Protein AF-A0A834FVM8-F1 (afdb_monomer)

pLDDT: mean 83.13, std 11.81, range [37.22, 97.31]

Organism: Rhododendron simsii (NCBI:txid118357)

Solvent-accessible surface area (backbone atoms only — not comparable to full-atom values): 13874 Å² total; per-residue (Å²): 110,94,90,81,53,59,69,67,62,49,48,38,52,47,54,49,52,50,49,52,55,56,60,58,30,97,74,74,58,76,80,53,34,61,54,46,47,56,48,43,53,56,39,51,56,50,41,56,77,72,46,61,73,87,71,64,43,72,74,60,59,47,58,62,52,47,40,59,48,34,73,75,70,42,65,44,82,83,71,53,62,61,69,56,53,53,49,50,57,53,50,58,72,32,44,80,40,81,92,45,42,69,60,26,30,52,53,47,48,50,53,50,50,53,53,55,57,53,44,76,76,54,79,98,62,89,34,95,85,72,48,79,59,98,79,60,74,68,77,82,66,59,95,68,61,72,87,69,42,63,76,78,81,81,84,75,86,87,71,80,73,92,75,76,56,66,69,61,50,54,50,52,55,40,51,53,56,73,73,23,77,92,41,46,70,59,52,53,50,51,52,52,51,47,62,71,70,70,55,81,77,89,48,59,67,63,46,46,64,65,48,44,66,58,50,51,56,52,56,53,57,62,63,75,75,112

Radius of gyration: 28.16 Å; Cα contacts (8 Å, |Δi|>4): 111; chains: 1; bounding box: 66×59×68 Å

Mean predicted aligned error: 15.02 Å

Sequence (226 aa):
MRGYLDKEIGTALFEFGNFYQQLCSRTVKLSDLDKFQENIVLVLCKLEKIFPPAFFDVMVHLAIHLPREVRLGGSMQYRWMYPIERLLGVLKRFVTNKAHPEGSIMEAYISKECTTFCSMYLDGIETVFNRVERNDDGGERTLGLAAFNQNVRPFGRIQIAPNVPVNQRDMAHWFVLYNSPEIDPYREYVIHMTLLEGDNTIDIAKRQRKEFPQWFKGHVRHRTLN

Nearest PDB structures (foldseek):
  4hwi-assembly1_B  TM=4.965E-01  e=8.509E+00  Arabidopsis thaliana
  8eex-assembly1_B  TM=2.288E-01  e=6.090E+00  Desulfonema ishimotonii

Structure (mmCIF, N/CA/C/O backbone):
data_AF-A0A834FVM8-F1
#
_entry.id   AF-A0A834FVM8-F1
#
loop_
_atom_site.group_PDB
_atom_site.id
_atom_site.type_symbol
_atom_site.label_atom_id
_atom_site.label_alt_id
_atom_site.label_comp_id
_atom_site.label_asym_id
_atom_site.label_entity_id
_atom_site.label_seq_id
_atom_site.pdbx_PDB_ins_code
_atom_site.Cartn_x
_atom_site.Cartn_y
_atom_site.Cartn_z
_atom_site.occupancy
_atom_site.B_iso_or_equiv
_atom_site.auth_seq_id
_atom_site.auth_comp_id
_atom_site.auth_asym_id
_atom_site.auth_atom_id
_atom_site.pdbx_PDB_model_num
ATOM 1 N N . MET A 1 1 ? -19.134 12.795 3.912 1.00 55.12 1 MET A N 1
ATOM 2 C CA . MET A 1 1 ? -19.647 12.801 5.303 1.00 55.12 1 MET A CA 1
ATOM 3 C C . MET A 1 1 ? -19.954 14.192 5.856 1.00 55.12 1 MET A C 1
ATOM 5 O O . MET A 1 1 ? -20.832 14.275 6.703 1.00 55.12 1 MET A O 1
ATOM 9 N N . ARG A 1 2 ? -19.299 15.283 5.415 1.00 50.94 2 ARG A N 1
ATOM 10 C CA . ARG A 1 2 ? -19.692 16.641 5.847 1.00 50.94 2 ARG A CA 1
ATOM 11 C C . ARG A 1 2 ? -21.150 16.917 5.448 1.00 50.94 2 ARG A C 1
ATOM 13 O O . ARG A 1 2 ? -21.446 16.896 4.260 1.00 50.94 2 ARG A O 1
ATOM 20 N N . GLY A 1 3 ? -22.023 17.109 6.441 1.00 66.88 3 GLY A N 1
ATOM 21 C CA . GLY A 1 3 ? -23.447 17.433 6.273 1.00 66.88 3 GLY A CA 1
ATOM 22 C C . GLY A 1 3 ? -24.445 16.337 6.670 1.00 66.88 3 GLY A C 1
ATOM 23 O O . GLY A 1 3 ? -25.608 16.659 6.866 1.00 66.88 3 GLY A O 1
ATOM 24 N N . TYR A 1 4 ? -24.014 15.077 6.824 1.00 75.69 4 TYR A N 1
ATOM 25 C CA . TYR A 1 4 ? -24.917 13.945 7.123 1.00 75.69 4 TYR A CA 1
ATOM 26 C C . TYR A 1 4 ? -24.691 13.298 8.494 1.00 75.69 4 TYR A C 1
ATOM 28 O O . TYR A 1 4 ? -25.528 12.528 8.951 1.00 75.69 4 TYR A O 1
ATOM 36 N N . LEU A 1 5 ? -23.553 13.577 9.131 1.00 81.56 5 LEU A N 1
ATOM 37 C CA . LEU A 1 5 ? -23.213 13.071 10.458 1.00 81.56 5 LEU A CA 1
ATOM 38 C C . LEU A 1 5 ? -23.230 14.218 11.463 1.00 81.56 5 LEU A C 1
ATOM 40 O O . LEU A 1 5 ? -22.833 15.336 11.120 1.00 81.56 5 LEU A O 1
ATOM 44 N N . ASP A 1 6 ? -23.602 13.904 12.703 1.00 89.06 6 ASP A N 1
ATOM 45 C CA . ASP A 1 6 ? -23.380 14.812 13.822 1.00 89.06 6 ASP A CA 1
ATOM 46 C C . ASP A 1 6 ? -21.897 15.217 13.903 1.00 89.06 6 ASP A C 1
ATOM 48 O O . ASP A 1 6 ? -20.987 14.439 13.581 1.00 89.06 6 ASP A O 1
ATOM 52 N N . LYS A 1 7 ? -21.655 16.473 14.284 1.00 88.81 7 LYS A N 1
ATOM 53 C CA . LYS A 1 7 ? -20.322 17.075 14.247 1.00 88.81 7 LYS A CA 1
ATOM 54 C C . LYS A 1 7 ? -19.358 16.369 15.198 1.00 88.81 7 LYS A C 1
ATOM 56 O O . LYS A 1 7 ? -18.185 16.224 14.847 1.00 88.81 7 LYS A O 1
ATOM 61 N N . GLU A 1 8 ? -19.821 15.920 16.360 1.00 89.31 8 GLU A N 1
ATOM 62 C CA . GLU A 1 8 ? -18.983 15.227 17.340 1.00 89.31 8 GLU A CA 1
ATOM 63 C C . GLU A 1 8 ? -18.598 13.839 16.834 1.00 89.31 8 GLU A C 1
ATOM 65 O O . GLU A 1 8 ? -17.412 13.501 16.802 1.00 89.31 8 GLU A O 1
ATOM 70 N N . ILE A 1 9 ? -19.574 13.091 16.309 1.00 90.38 9 ILE A N 1
ATOM 71 C CA . ILE A 1 9 ? -19.354 11.765 15.713 1.00 90.38 9 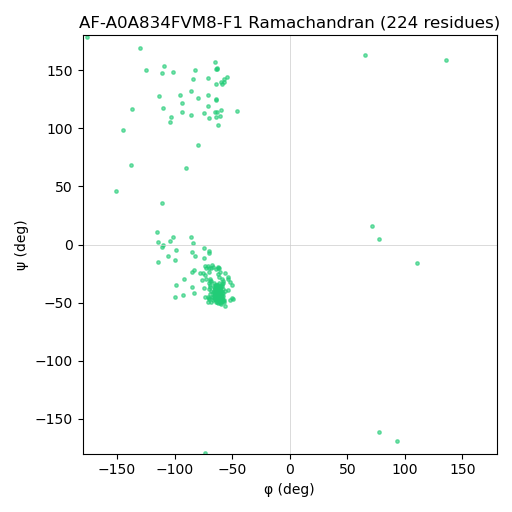ILE A CA 1
ATOM 72 C C . ILE A 1 9 ? -18.379 11.864 14.535 1.00 90.38 9 ILE A C 1
ATOM 74 O O . ILE A 1 9 ? -17.401 11.119 14.452 1.00 90.38 9 ILE A O 1
ATOM 78 N N . GLY A 1 10 ? -18.607 12.820 13.632 1.00 90.81 10 GLY A N 1
ATOM 79 C CA . GLY A 1 10 ? -17.752 13.027 12.467 1.00 90.81 10 GLY A CA 1
ATOM 80 C C . GLY A 1 10 ? -16.322 13.410 12.847 1.00 90.81 10 GLY A C 1
ATOM 81 O O . GLY A 1 10 ? -15.379 12.966 12.194 1.00 90.81 10 GLY A O 1
ATOM 82 N N . THR A 1 11 ? -16.150 14.195 13.913 1.00 92.06 11 THR A N 1
ATOM 83 C CA . THR A 1 11 ? -14.825 14.596 14.406 1.00 92.06 11 THR A CA 1
ATOM 84 C C . THR A 1 11 ? -14.088 13.412 15.026 1.00 92.06 11 THR A C 1
ATOM 86 O O . THR A 1 11 ? -12.938 13.175 14.666 1.00 92.06 11 THR A O 1
ATOM 89 N N . ALA A 1 12 ? -14.743 12.622 15.882 1.00 92.12 12 ALA A N 1
ATOM 90 C CA . ALA A 1 12 ? -14.127 11.452 16.509 1.00 92.12 12 ALA A CA 1
ATOM 91 C C . ALA A 1 12 ? -13.695 10.400 15.470 1.00 92.12 12 ALA A C 1
ATOM 93 O O . ALA A 1 12 ? -12.565 9.909 15.508 1.00 92.12 12 ALA A O 1
ATOM 94 N N . LEU A 1 13 ? -14.552 10.112 14.484 1.00 91.88 13 LEU A N 1
ATOM 95 C CA . LEU A 1 13 ? -14.217 9.206 13.381 1.00 91.88 13 LEU A CA 1
ATOM 96 C C . LEU A 1 13 ? -13.084 9.751 12.505 1.00 91.88 13 LEU A C 1
ATOM 98 O O . LEU A 1 13 ? -12.225 8.988 12.064 1.00 91.88 13 LEU A O 1
ATOM 102 N N . PHE A 1 14 ? -13.060 11.061 12.253 1.00 92.56 14 PHE A N 1
ATOM 103 C CA . PHE A 1 14 ? -11.980 11.689 11.497 1.00 92.56 14 PHE A CA 1
ATOM 104 C C . PHE A 1 14 ? -10.642 11.603 12.236 1.00 92.56 14 PHE A C 1
ATOM 106 O O . PHE A 1 14 ? -9.638 11.254 11.622 1.00 92.56 14 PHE A O 1
ATOM 113 N N . GLU A 1 15 ? -10.615 11.880 13.541 1.00 93.62 15 GLU A N 1
ATOM 114 C CA . GLU A 1 15 ? -9.405 11.755 14.358 1.00 93.62 15 GLU A CA 1
ATOM 115 C C . GLU A 1 15 ? -8.888 10.309 14.383 1.00 93.62 15 GLU A C 1
ATOM 117 O O . GLU A 1 15 ? -7.691 10.084 14.195 1.00 93.62 15 GLU A O 1
ATOM 122 N N . PHE A 1 16 ? -9.787 9.329 14.519 1.00 93.69 16 PHE A N 1
ATOM 123 C CA . PHE A 1 16 ? -9.447 7.906 14.457 1.00 93.69 16 PHE A CA 1
ATOM 124 C C . PHE A 1 16 ? -8.903 7.491 13.088 1.00 93.69 16 PHE A C 1
ATOM 126 O O . PHE A 1 16 ? -7.858 6.847 13.000 1.00 93.69 16 PHE A O 1
ATOM 133 N N . GLY A 1 17 ? -9.548 7.913 11.999 1.00 92.19 17 GLY A N 1
ATOM 134 C CA . GLY A 1 17 ? -9.053 7.659 10.645 1.00 92.19 17 GLY A CA 1
ATOM 135 C C . GLY A 1 17 ? -7.695 8.317 10.386 1.00 92.19 17 GLY A C 1
ATOM 136 O O . GLY A 1 17 ? -6.794 7.691 9.827 1.00 92.19 17 GLY A O 1
ATOM 137 N N . ASN A 1 18 ? -7.515 9.557 10.843 1.00 91.88 18 ASN A N 1
ATOM 138 C CA . ASN A 1 18 ? -6.258 10.284 10.720 1.00 91.88 18 ASN A CA 1
ATOM 139 C C . ASN A 1 18 ? -5.124 9.612 11.517 1.00 91.88 18 ASN A C 1
ATOM 141 O O . ASN A 1 18 ? -4.000 9.559 11.023 1.00 91.88 18 ASN A O 1
ATOM 145 N N . PHE A 1 19 ? -5.405 9.036 12.692 1.00 92.50 19 PHE A N 1
ATOM 146 C CA . PHE A 1 19 ? -4.433 8.222 13.429 1.00 92.50 19 PHE A CA 1
ATOM 147 C C . PHE A 1 19 ? -3.899 7.065 12.569 1.00 92.50 19 PHE A C 1
ATOM 149 O O . PHE A 1 19 ? -2.688 6.960 12.370 1.00 92.50 19 PHE A O 1
ATOM 156 N N . TYR A 1 20 ? -4.782 6.252 11.977 1.00 89.88 20 TYR A N 1
ATOM 157 C CA . TYR A 1 20 ? -4.356 5.152 11.102 1.00 89.88 20 TYR A CA 1
ATOM 158 C C . TYR A 1 20 ? -3.628 5.645 9.854 1.00 89.88 20 TYR A C 1
ATOM 160 O O . TYR A 1 20 ? -2.633 5.045 9.453 1.00 89.88 20 TYR A O 1
ATOM 168 N N . GLN A 1 21 ? -4.076 6.748 9.254 1.00 89.31 21 GLN A N 1
ATOM 169 C CA . GLN A 1 21 ? -3.413 7.338 8.093 1.00 89.31 21 GLN A CA 1
ATOM 170 C C . GLN A 1 21 ? -1.964 7.740 8.405 1.00 89.31 21 GLN A C 1
ATOM 172 O O . GLN A 1 21 ? -1.063 7.475 7.608 1.00 89.31 21 GLN A O 1
ATOM 177 N N . GLN A 1 22 ? -1.730 8.364 9.560 1.00 88.75 22 GLN A N 1
ATOM 178 C CA . GLN A 1 22 ? -0.393 8.773 9.990 1.00 88.75 22 GLN A CA 1
ATOM 179 C C . GLN A 1 22 ? 0.484 7.563 10.326 1.00 88.75 22 GLN A C 1
ATOM 181 O O . GLN A 1 22 ? 1.640 7.492 9.901 1.00 88.75 22 GLN A O 1
ATOM 186 N N . LEU A 1 23 ? -0.084 6.579 11.018 1.00 88.38 23 LEU A N 1
ATOM 187 C CA . LEU A 1 23 ? 0.599 5.351 11.403 1.00 88.38 23 LEU A CA 1
ATOM 188 C C . LEU A 1 23 ? 0.993 4.477 10.195 1.00 88.38 23 LEU A C 1
ATOM 190 O O . LEU A 1 23 ? 2.070 3.882 10.175 1.00 88.38 23 LEU A O 1
ATOM 194 N N . CYS A 1 24 ? 0.143 4.438 9.164 1.00 84.94 24 CYS A N 1
ATOM 195 C CA . CYS A 1 24 ? 0.368 3.699 7.917 1.00 84.94 24 CYS A CA 1
ATOM 196 C C . CYS A 1 24 ? 1.171 4.489 6.878 1.00 84.94 24 CYS A C 1
ATOM 198 O O . CYS A 1 24 ? 1.314 4.046 5.737 1.00 84.94 24 CYS A O 1
ATOM 200 N N . SER A 1 25 ? 1.685 5.666 7.236 1.00 85.69 25 SER A N 1
ATOM 201 C CA . SER A 1 25 ? 2.514 6.443 6.325 1.00 85.69 25 SER A CA 1
ATOM 202 C C . SER A 1 25 ? 3.806 5.694 5.976 1.00 85.69 25 SER A C 1
ATOM 204 O O . SER A 1 25 ? 4.349 4.899 6.752 1.00 85.69 25 SER A O 1
ATOM 206 N N . ARG A 1 26 ? 4.326 5.959 4.770 1.00 82.69 26 ARG A N 1
ATOM 207 C CA . ARG A 1 26 ? 5.546 5.310 4.264 1.00 82.69 26 ARG A CA 1
ATOM 208 C C . ARG A 1 26 ? 6.754 5.550 5.176 1.00 82.69 26 ARG A C 1
ATOM 210 O O . ARG A 1 26 ? 7.646 4.707 5.240 1.00 82.69 26 ARG A O 1
ATOM 217 N N . THR A 1 27 ? 6.781 6.685 5.871 1.00 82.00 27 THR A N 1
ATOM 218 C CA . THR A 1 27 ? 7.870 7.093 6.758 1.00 82.00 27 THR A CA 1
ATOM 219 C C . THR A 1 27 ? 7.285 7.676 8.036 1.00 82.00 27 THR A C 1
ATOM 221 O O . THR A 1 27 ? 6.639 8.719 7.993 1.00 82.00 27 THR A O 1
ATOM 224 N N . VAL A 1 28 ? 7.556 7.024 9.168 1.00 85.38 28 VAL A N 1
ATOM 225 C CA . VAL A 1 28 ? 7.107 7.452 10.499 1.00 85.38 28 VAL A CA 1
ATOM 226 C C . VAL A 1 28 ? 8.329 7.843 11.325 1.00 85.38 28 VAL A C 1
ATOM 228 O O . VAL A 1 28 ? 9.283 7.071 11.422 1.00 85.38 28 VAL A O 1
ATOM 231 N N . LYS A 1 29 ? 8.325 9.046 11.910 1.00 87.81 29 LYS A N 1
ATOM 232 C CA . LYS A 1 29 ? 9.394 9.496 12.812 1.00 87.81 29 LYS A CA 1
ATOM 233 C C . LYS A 1 29 ? 9.132 8.979 14.223 1.00 87.81 29 LYS A C 1
ATOM 235 O O . LYS A 1 29 ? 7.998 9.007 14.689 1.00 87.81 29 LYS A O 1
ATOM 240 N N . LEU A 1 30 ? 10.190 8.591 14.936 1.00 85.31 30 LEU A N 1
ATOM 241 C CA . LEU A 1 30 ? 10.074 8.112 16.320 1.00 85.31 30 LEU A CA 1
ATOM 242 C C . LEU A 1 30 ? 9.465 9.164 17.260 1.00 85.31 30 LEU A C 1
ATOM 244 O O . LEU A 1 30 ? 8.668 8.808 18.116 1.00 85.31 30 LEU A O 1
ATOM 248 N N . SER A 1 31 ? 9.769 10.450 17.051 1.00 88.00 31 SER A N 1
ATOM 249 C CA . SER A 1 31 ? 9.198 11.562 17.829 1.00 88.00 31 SER A CA 1
ATOM 250 C C . SER A 1 31 ? 7.679 11.703 17.689 1.00 88.00 31 SER A C 1
ATOM 252 O O . SER A 1 31 ? 7.031 12.284 18.555 1.00 88.00 31 SER A O 1
ATOM 254 N N . ASP A 1 32 ? 7.112 11.226 16.580 1.00 89.81 32 ASP A N 1
ATOM 255 C CA . ASP A 1 32 ? 5.674 11.307 16.326 1.00 89.81 32 ASP A CA 1
ATOM 256 C C . ASP A 1 32 ? 4.929 10.128 16.973 1.00 89.81 32 ASP A C 1
ATOM 258 O O . ASP A 1 32 ? 3.763 10.270 17.325 1.00 89.81 32 ASP A O 1
ATOM 262 N N . LEU A 1 33 ? 5.608 8.998 17.220 1.00 90.81 33 LEU A N 1
ATOM 263 C CA . LEU A 1 33 ? 5.011 7.820 17.862 1.00 90.81 33 LEU A CA 1
ATOM 264 C C . LEU A 1 33 ? 4.582 8.085 19.305 1.00 90.81 33 LEU A C 1
ATOM 266 O O . LEU A 1 33 ? 3.525 7.605 19.709 1.00 90.81 33 LEU A O 1
ATOM 270 N N . ASP A 1 34 ? 5.358 8.870 20.054 1.00 90.75 34 ASP A N 1
ATOM 271 C CA . ASP A 1 34 ? 5.002 9.236 21.429 1.00 90.75 34 ASP A CA 1
ATOM 272 C C . ASP A 1 34 ? 3.689 10.046 21.434 1.00 90.75 34 ASP A C 1
ATOM 274 O O . ASP A 1 34 ? 2.759 9.740 22.180 1.00 90.75 34 ASP A O 1
ATOM 278 N N . LYS A 1 35 ? 3.538 10.980 20.482 1.00 91.94 35 LYS A N 1
ATOM 279 C CA . LYS A 1 35 ? 2.287 11.732 20.278 1.00 91.94 35 LYS A CA 1
ATOM 280 C C . LYS A 1 35 ? 1.140 10.832 19.832 1.00 91.94 35 LYS A C 1
ATOM 282 O O . LYS A 1 35 ? 0.005 11.036 20.247 1.00 91.94 35 LYS A O 1
ATOM 287 N N . PHE A 1 36 ? 1.399 9.851 18.968 1.00 92.88 36 PHE A N 1
ATOM 288 C CA . PHE A 1 36 ? 0.367 8.911 18.523 1.00 92.88 36 PHE A CA 1
ATOM 289 C C . PHE A 1 36 ? -0.168 8.082 19.686 1.00 92.88 36 PHE A C 1
ATOM 291 O O . PHE A 1 36 ? -1.368 7.825 19.733 1.00 92.88 36 PHE A O 1
ATOM 298 N N . GLN A 1 37 ? 0.701 7.701 20.622 1.00 93.38 37 GLN A N 1
ATOM 299 C CA . GLN A 1 37 ? 0.326 6.914 21.787 1.00 93.38 37 GLN A CA 1
ATOM 300 C C . GLN A 1 37 ? -0.547 7.698 22.773 1.00 93.38 37 GLN A C 1
ATOM 302 O O . GLN A 1 37 ? -1.498 7.141 23.310 1.00 93.38 37 GLN A O 1
ATOM 307 N N . GLU A 1 38 ? -0.295 8.993 22.957 1.00 92.81 38 GLU A N 1
ATOM 308 C CA . GLU A 1 38 ? -1.182 9.866 23.739 1.00 92.81 38 GLU A CA 1
ATOM 309 C C . GLU A 1 38 ? -2.502 10.138 23.002 1.00 92.81 38 GLU A C 1
ATOM 311 O O . GLU A 1 38 ? -3.591 10.016 23.570 1.00 92.81 38 GLU A O 1
ATOM 316 N N . ASN A 1 39 ? -2.420 10.451 21.706 1.00 93.88 39 ASN A N 1
ATOM 317 C CA . ASN A 1 39 ? -3.583 10.809 20.900 1.00 93.88 39 ASN A CA 1
ATOM 318 C C . ASN A 1 39 ? -4.583 9.658 20.777 1.00 93.88 39 ASN A C 1
ATOM 320 O O . ASN A 1 39 ? -5.784 9.899 20.874 1.00 93.88 39 ASN A O 1
ATOM 324 N N . ILE A 1 40 ? -4.128 8.416 20.580 1.00 95.31 40 ILE A N 1
ATOM 325 C CA . ILE A 1 40 ? -5.050 7.288 20.394 1.00 95.31 40 ILE A CA 1
ATOM 326 C C . ILE A 1 40 ? -5.888 7.010 21.640 1.00 95.31 40 ILE A C 1
ATOM 328 O O . ILE A 1 40 ? -7.068 6.697 21.513 1.00 95.31 40 ILE A O 1
ATOM 332 N N . VAL A 1 41 ? -5.324 7.204 22.836 1.00 95.00 41 VAL A N 1
ATOM 333 C CA . VAL A 1 41 ? -6.072 7.072 24.094 1.00 95.00 41 VAL A CA 1
ATOM 334 C C . VAL A 1 41 ? -7.208 8.093 24.130 1.00 95.00 41 VAL A C 1
ATOM 336 O O . VAL A 1 41 ? -8.357 7.730 24.367 1.00 95.00 41 VAL A O 1
ATOM 339 N N . LEU A 1 42 ? -6.920 9.356 23.800 1.00 95.00 42 LEU A N 1
ATOM 340 C CA . LEU A 1 42 ? -7.940 10.407 23.748 1.00 95.00 42 LEU A CA 1
ATOM 341 C C . LEU A 1 42 ? -9.018 10.122 22.697 1.00 95.00 42 LEU A C 1
ATOM 343 O O . LEU A 1 42 ? -10.201 10.338 22.959 1.00 95.00 42 LEU A O 1
ATOM 347 N N . VAL A 1 43 ? -8.625 9.632 21.521 1.00 94.75 43 VAL A N 1
ATOM 348 C CA . VAL A 1 43 ? -9.559 9.288 20.443 1.00 94.75 43 VAL A CA 1
ATOM 349 C C . VAL A 1 43 ? -10.479 8.144 20.859 1.00 94.75 43 VAL A C 1
ATOM 351 O O . VAL A 1 43 ? -11.690 8.252 20.675 1.00 94.75 43 VAL A O 1
ATOM 354 N N . LEU A 1 44 ? -9.945 7.080 21.460 1.00 94.69 44 LEU A N 1
ATOM 355 C CA . LEU A 1 44 ? -10.761 5.967 21.941 1.00 94.69 44 LEU A CA 1
ATOM 356 C C . LEU A 1 44 ? -11.718 6.404 23.051 1.00 94.69 44 LEU A C 1
ATOM 358 O O . LEU A 1 44 ? -12.896 6.073 22.974 1.00 94.69 44 LEU A O 1
ATOM 362 N N . CYS A 1 45 ? -11.276 7.234 24.000 1.00 93.94 45 CYS A N 1
ATOM 363 C CA . CYS A 1 45 ? -12.170 7.787 25.021 1.00 93.94 45 CYS A CA 1
ATOM 364 C C . CYS A 1 45 ? -13.287 8.662 24.422 1.00 93.94 45 CYS A C 1
ATOM 366 O O . CYS A 1 45 ? -14.400 8.686 24.943 1.00 93.94 45 CYS A O 1
ATOM 368 N N . LYS A 1 46 ? -13.022 9.403 23.335 1.00 94.06 46 LYS A N 1
ATOM 369 C CA . LYS A 1 46 ? -14.073 10.146 22.614 1.00 94.06 46 LYS A CA 1
ATOM 370 C C . LYS A 1 46 ? -15.056 9.194 21.941 1.00 94.06 46 LYS A C 1
ATOM 372 O O . LYS A 1 46 ? -16.259 9.406 22.046 1.00 94.06 46 LYS A O 1
ATOM 377 N N . LEU A 1 47 ? -14.556 8.153 21.277 1.00 93.94 47 LEU A N 1
ATOM 378 C CA . LEU A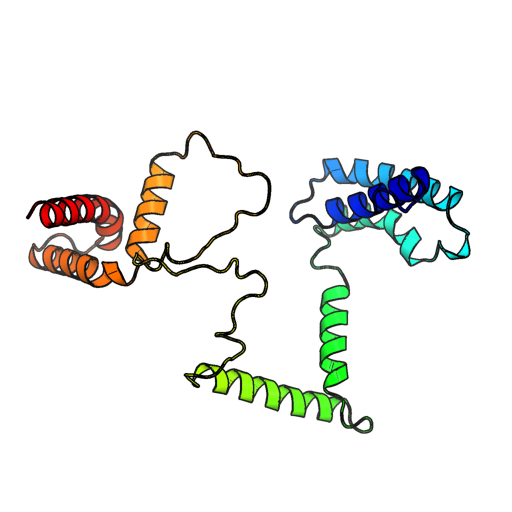 1 47 ? -15.402 7.134 20.661 1.00 93.94 47 LEU A CA 1
ATOM 379 C C . LEU A 1 47 ? -16.256 6.414 21.718 1.00 93.94 47 LEU A C 1
ATOM 381 O O . LEU A 1 47 ? -17.417 6.135 21.449 1.00 93.94 47 LEU A O 1
ATOM 385 N N . GLU A 1 48 ? -15.721 6.158 22.916 1.00 93.75 48 GLU A N 1
ATOM 386 C CA . GLU A 1 48 ? -16.405 5.425 23.996 1.00 93.75 48 GLU A CA 1
ATOM 387 C C . GLU A 1 48 ? -17.582 6.210 24.567 1.00 93.75 48 GLU A C 1
ATOM 389 O O . GLU A 1 48 ? -18.607 5.645 24.930 1.00 93.75 48 GLU A O 1
ATOM 394 N N . LYS A 1 49 ? -17.478 7.540 24.568 1.00 93.62 49 LYS A N 1
ATOM 395 C CA . LYS A 1 49 ? -18.590 8.422 24.939 1.00 93.62 49 LYS A CA 1
ATOM 396 C C . LYS A 1 49 ? -19.717 8.441 23.906 1.00 93.62 49 LYS A C 1
ATOM 398 O O . LYS A 1 49 ? -20.833 8.816 24.250 1.00 93.62 49 LYS A O 1
ATOM 403 N N . ILE A 1 50 ? -19.419 8.102 22.652 1.00 93.75 50 ILE A N 1
ATOM 404 C CA . ILE A 1 50 ? -20.338 8.240 21.514 1.00 93.75 50 ILE A CA 1
ATOM 405 C C . ILE A 1 50 ? -20.997 6.902 21.168 1.00 93.75 50 ILE A C 1
ATOM 407 O O . ILE A 1 50 ? -22.197 6.848 20.902 1.00 93.75 50 ILE A O 1
ATOM 411 N N . PHE A 1 51 ? -20.211 5.828 21.125 1.00 93.00 51 PHE A N 1
ATOM 412 C CA . PHE A 1 51 ? -20.642 4.516 20.664 1.00 93.00 51 PHE A CA 1
ATOM 413 C C . PHE A 1 51 ? -20.929 3.573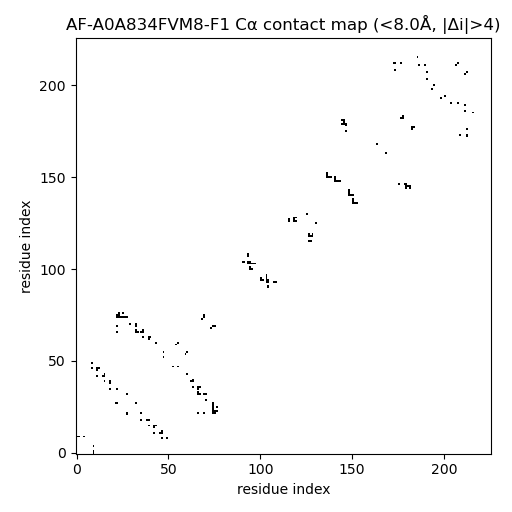 21.837 1.00 93.00 51 PHE A C 1
ATOM 415 O O . PHE A 1 51 ? -20.281 3.660 22.878 1.00 93.00 51 PHE A O 1
ATOM 422 N N . PRO A 1 52 ? -21.883 2.637 21.685 1.00 93.88 52 PRO A N 1
ATOM 423 C CA . PRO A 1 52 ? -22.186 1.668 22.731 1.00 93.88 52 PRO A CA 1
ATOM 424 C C . PRO A 1 52 ? -20.991 0.732 22.986 1.00 93.88 52 PRO A C 1
ATOM 426 O O . PRO A 1 52 ? -20.220 0.474 22.060 1.00 93.88 52 PRO A O 1
ATOM 429 N N . PRO A 1 53 ? -20.885 0.106 24.174 1.00 89.94 53 PRO A N 1
ATOM 430 C CA . PRO A 1 53 ? -19.807 -0.838 24.494 1.00 89.94 53 PRO A CA 1
ATOM 431 C C . PRO A 1 53 ? -19.639 -1.980 23.480 1.00 89.94 53 PRO A C 1
ATOM 433 O O . PRO A 1 53 ? -18.533 -2.461 23.271 1.00 89.94 53 PRO A O 1
ATOM 436 N N . ALA A 1 54 ? -20.714 -2.379 22.790 1.00 91.75 54 ALA A N 1
ATOM 437 C CA . ALA A 1 54 ? -20.671 -3.385 21.727 1.00 91.75 54 ALA A CA 1
ATOM 438 C C . ALA A 1 54 ? -19.803 -2.985 20.513 1.00 91.75 54 ALA A C 1
ATOM 440 O O . ALA A 1 54 ? -19.405 -3.854 19.744 1.00 91.75 54 ALA A O 1
ATOM 441 N N . PHE A 1 55 ? -19.513 -1.693 20.328 1.00 89.44 55 PHE A N 1
ATOM 442 C CA . PHE A 1 55 ? -18.579 -1.201 19.312 1.00 89.44 55 PHE A CA 1
ATOM 443 C C . PHE A 1 55 ? -17.113 -1.481 19.682 1.00 89.44 55 PHE A C 1
ATOM 445 O O . PHE A 1 55 ? -16.266 -1.602 18.803 1.00 89.44 55 PHE A O 1
ATOM 452 N N . PHE A 1 56 ? -16.808 -1.592 20.976 1.00 90.50 56 PHE A N 1
ATOM 453 C CA . PHE A 1 56 ? -15.453 -1.709 21.506 1.00 90.50 56 PHE A CA 1
ATOM 454 C C . PHE A 1 56 ? -15.009 -3.163 21.617 1.00 90.50 56 PHE A C 1
ATOM 456 O O . PHE A 1 56 ? -14.782 -3.694 22.705 1.00 90.50 56 PHE A O 1
ATOM 463 N N . ASP A 1 57 ? -14.871 -3.812 20.468 1.00 90.56 57 ASP A N 1
ATOM 464 C CA . ASP A 1 57 ? -14.279 -5.140 20.401 1.00 90.56 57 ASP A CA 1
ATOM 465 C C . ASP A 1 57 ? -12.748 -5.102 20.602 1.00 90.56 57 ASP A C 1
ATOM 467 O O . ASP A 1 57 ? -12.122 -4.057 20.831 1.00 90.56 57 ASP A O 1
ATOM 471 N N . VAL A 1 58 ? -12.125 -6.280 20.543 1.00 88.69 58 VAL A N 1
ATOM 472 C CA . VAL A 1 58 ? -10.668 -6.429 20.672 1.00 88.69 58 VAL A CA 1
ATOM 473 C C . VAL A 1 58 ? -9.930 -5.624 19.593 1.00 88.69 58 VAL A C 1
ATOM 475 O O . VAL A 1 58 ? -8.875 -5.061 19.877 1.00 88.69 58 VAL A O 1
ATOM 478 N N . MET A 1 59 ? -10.483 -5.507 18.382 1.00 87.62 59 MET A N 1
ATOM 479 C CA . MET A 1 59 ? -9.833 -4.818 17.263 1.00 87.62 59 MET A CA 1
ATOM 480 C C . MET A 1 59 ? -9.730 -3.315 17.507 1.00 87.62 59 MET A C 1
ATOM 482 O O . MET A 1 59 ? -8.692 -2.718 17.218 1.00 87.62 59 MET A O 1
ATOM 486 N N . VAL A 1 60 ? -10.770 -2.702 18.078 1.00 88.19 60 VAL A N 1
ATOM 487 C CA . VAL A 1 60 ? -10.750 -1.274 18.425 1.00 88.19 60 VAL A CA 1
ATOM 488 C C . VAL A 1 60 ? -9.709 -0.990 19.513 1.00 88.19 60 VAL A C 1
ATOM 490 O O . VAL A 1 60 ? -8.948 -0.028 19.403 1.00 88.19 60 VAL A O 1
ATOM 493 N N . HIS A 1 61 ? -9.609 -1.858 20.522 1.00 88.81 61 HIS A N 1
ATOM 494 C CA . HIS A 1 61 ? -8.648 -1.699 21.617 1.00 88.81 61 HIS A CA 1
ATOM 495 C C . HIS A 1 61 ? -7.190 -1.901 21.192 1.00 88.81 61 HIS A C 1
ATOM 497 O O . HIS A 1 61 ? -6.300 -1.231 21.723 1.00 88.81 61 HIS A O 1
ATOM 503 N N . LEU A 1 62 ? -6.930 -2.766 20.203 1.00 91.00 62 LEU A N 1
ATOM 504 C CA . LEU A 1 62 ? -5.579 -2.991 19.679 1.00 91.00 62 LEU A CA 1
ATOM 505 C C . LEU A 1 62 ? -4.918 -1.702 19.177 1.00 91.00 62 LEU A C 1
ATOM 507 O O . LEU A 1 62 ? -3.692 -1.601 19.226 1.00 91.00 62 LEU A O 1
ATOM 511 N N . ALA A 1 63 ? -5.705 -0.691 18.787 1.00 92.06 63 ALA A N 1
ATOM 512 C CA . ALA A 1 63 ? -5.203 0.603 18.335 1.00 92.06 63 ALA A CA 1
ATOM 513 C C . ALA A 1 63 ? -4.211 1.256 19.321 1.00 92.06 63 ALA A C 1
ATOM 515 O O . ALA A 1 63 ? -3.257 1.901 18.885 1.00 92.06 63 ALA A O 1
ATOM 516 N N . ILE A 1 64 ? -4.373 1.037 20.635 1.00 93.94 64 ILE A N 1
ATOM 517 C CA . ILE A 1 64 ? -3.477 1.570 21.682 1.00 93.94 64 ILE A CA 1
ATOM 518 C C . ILE A 1 64 ? -2.071 0.965 21.594 1.00 93.94 64 ILE A C 1
ATOM 520 O O . ILE A 1 64 ? -1.079 1.624 21.909 1.00 93.94 64 ILE A O 1
ATOM 524 N N . HIS A 1 65 ? -1.962 -0.293 21.169 1.00 92.00 65 HIS A N 1
ATOM 525 C CA . HIS A 1 65 ? -0.688 -1.005 21.096 1.00 92.00 65 HIS A CA 1
ATOM 526 C C . HIS A 1 65 ? 0.084 -0.695 19.813 1.00 92.00 65 HIS A C 1
ATOM 528 O O . HIS A 1 65 ? 1.313 -0.808 19.788 1.00 92.00 65 HIS A O 1
ATOM 534 N N . LEU A 1 66 ? -0.612 -0.235 18.773 1.00 91.00 66 LEU A N 1
ATOM 535 C CA . LEU A 1 66 ? -0.031 -0.047 17.453 1.00 91.00 66 LEU A CA 1
ATOM 536 C C . LEU A 1 66 ? 1.174 0.921 17.411 1.00 91.00 66 LEU A C 1
ATOM 538 O O . LEU A 1 66 ? 2.166 0.583 16.762 1.00 91.00 66 LEU A O 1
ATOM 542 N N . PRO A 1 67 ? 1.193 2.078 18.110 1.00 92.44 67 PRO A N 1
ATOM 543 C CA . PRO A 1 67 ? 2.365 2.961 18.121 1.00 92.44 67 PRO A CA 1
ATOM 544 C C . PRO A 1 67 ? 3.614 2.277 18.687 1.00 92.44 67 PRO A C 1
ATOM 546 O O . PRO A 1 67 ? 4.706 2.395 18.125 1.00 92.44 67 PRO A O 1
ATOM 549 N N . ARG A 1 68 ? 3.449 1.491 19.759 1.00 91.38 68 ARG A N 1
ATOM 550 C CA . ARG A 1 68 ? 4.535 0.706 20.358 1.00 91.38 68 ARG A CA 1
ATOM 551 C C . ARG A 1 68 ? 5.016 -0.387 19.409 1.00 91.38 68 ARG A C 1
ATOM 553 O O . ARG A 1 68 ? 6.220 -0.594 19.276 1.00 91.38 68 ARG A O 1
ATOM 560 N N . GLU A 1 69 ? 4.104 -1.061 18.718 1.00 89.56 69 GLU A N 1
ATOM 561 C CA . GLU A 1 69 ? 4.470 -2.053 17.707 1.00 89.56 69 GLU A CA 1
ATOM 562 C C . GLU A 1 69 ? 5.230 -1.434 16.534 1.00 89.56 69 GLU A C 1
ATOM 564 O O . GLU A 1 69 ? 6.179 -2.045 16.036 1.00 89.56 69 GLU A O 1
ATOM 569 N N . VAL A 1 70 ? 4.854 -0.233 16.079 1.00 90.44 70 VAL A N 1
ATOM 570 C CA . VAL A 1 70 ? 5.596 0.523 15.052 1.00 90.44 70 VAL A CA 1
ATOM 571 C C . VAL A 1 70 ? 6.982 0.910 15.546 1.00 90.44 70 VAL A C 1
ATOM 573 O O . VAL A 1 70 ? 7.954 0.758 14.808 1.00 90.44 70 VAL A O 1
ATOM 576 N N . ARG A 1 71 ? 7.106 1.322 16.809 1.00 89.62 71 ARG A N 1
ATOM 577 C CA . ARG A 1 71 ? 8.401 1.647 17.417 1.00 89.62 71 ARG A CA 1
ATOM 578 C C . ARG A 1 71 ? 9.361 0.456 17.421 1.00 89.62 71 ARG A C 1
ATOM 580 O O . ARG A 1 71 ? 10.548 0.642 17.182 1.00 89.62 71 ARG A O 1
ATOM 587 N N . LEU A 1 72 ? 8.853 -0.746 17.695 1.00 88.94 72 LEU A N 1
ATOM 588 C CA . LEU A 1 72 ? 9.668 -1.960 17.794 1.00 88.94 72 LEU A CA 1
ATOM 589 C C . LEU A 1 72 ? 9.956 -2.608 16.434 1.00 88.94 72 LEU A C 1
ATOM 591 O O . LEU A 1 72 ? 11.069 -3.066 16.204 1.00 88.94 72 LEU A O 1
ATOM 595 N N . GLY A 1 73 ? 8.965 -2.665 15.542 1.00 84.62 73 GLY A N 1
ATOM 596 C CA . GLY A 1 73 ? 9.058 -3.421 14.286 1.00 84.62 73 GLY A CA 1
ATOM 597 C C . GLY A 1 73 ? 9.013 -2.583 13.008 1.00 84.62 73 GLY A C 1
ATOM 598 O O . GLY A 1 73 ? 8.855 -3.144 11.927 1.00 84.62 73 GLY A O 1
ATOM 599 N N . GLY A 1 74 ? 9.109 -1.255 13.099 1.00 83.69 74 GLY A N 1
ATOM 600 C CA . GLY A 1 74 ? 9.136 -0.358 11.940 1.00 83.69 74 GLY A CA 1
ATOM 601 C C . GLY A 1 74 ? 7.763 -0.109 11.305 1.00 83.69 74 GLY A C 1
ATOM 602 O O . GLY A 1 74 ? 6.721 -0.314 11.921 1.00 83.69 74 GLY A O 1
ATOM 603 N N . SER A 1 75 ? 7.729 0.370 10.059 1.00 77.69 75 SER A N 1
ATOM 604 C CA . SER A 1 75 ? 6.464 0.739 9.401 1.00 77.69 75 SER A CA 1
ATOM 605 C C . SER A 1 75 ? 5.490 -0.444 9.301 1.00 77.69 75 SER A C 1
ATOM 607 O O . SER A 1 75 ? 5.872 -1.582 9.022 1.00 77.69 75 SER A O 1
ATOM 609 N N . MET A 1 76 ? 4.209 -0.167 9.537 1.00 74.81 76 MET A N 1
ATOM 610 C CA . MET A 1 76 ? 3.159 -1.181 9.640 1.00 74.81 76 MET A CA 1
ATOM 611 C C . MET A 1 76 ? 2.759 -1.826 8.310 1.00 74.81 76 MET A C 1
ATOM 613 O O . MET A 1 76 ? 2.250 -2.942 8.304 1.00 74.81 76 MET A O 1
ATOM 617 N N . GLN A 1 77 ? 3.060 -1.171 7.189 1.00 68.38 77 GLN A N 1
ATOM 618 C CA . GLN A 1 77 ? 2.662 -1.585 5.839 1.00 68.38 77 GLN A CA 1
ATOM 619 C C . GLN A 1 77 ? 3.045 -3.034 5.462 1.00 68.38 77 GLN A C 1
ATOM 621 O O . GLN A 1 77 ? 2.318 -3.671 4.707 1.00 68.38 77 GLN A O 1
ATOM 626 N N . TYR A 1 78 ? 4.132 -3.584 6.019 1.00 66.00 78 TYR A N 1
ATOM 627 C CA . TYR A 1 78 ? 4.577 -4.961 5.744 1.00 66.00 78 TYR A CA 1
ATOM 628 C C . TYR A 1 78 ? 4.163 -5.990 6.805 1.00 66.00 78 TYR A C 1
ATOM 630 O O . TYR A 1 78 ? 4.426 -7.175 6.636 1.00 66.00 78 TYR A O 1
ATOM 638 N N . ARG A 1 79 ? 3.541 -5.553 7.906 1.00 76.94 79 ARG A N 1
ATOM 639 C CA . ARG A 1 79 ? 3.186 -6.412 9.052 1.00 76.94 79 ARG A CA 1
ATOM 640 C C . ARG A 1 79 ? 1.687 -6.620 9.212 1.00 76.94 79 ARG A C 1
ATOM 642 O O . ARG A 1 79 ? 1.254 -7.334 10.108 1.00 76.94 79 ARG A O 1
ATOM 649 N N . TRP A 1 80 ? 0.890 -5.994 8.355 1.00 77.44 80 TRP A N 1
ATOM 650 C CA . TRP A 1 80 ? -0.546 -6.214 8.330 1.00 77.44 80 TRP A CA 1
ATOM 651 C C . TRP A 1 80 ? -0.850 -7.602 7.784 1.00 77.44 80 TRP A C 1
ATOM 653 O O . TRP A 1 80 ? -0.214 -8.057 6.838 1.00 77.44 80 TRP A O 1
ATOM 663 N N . MET A 1 81 ? -1.878 -8.246 8.331 1.00 84.50 81 MET A N 1
ATOM 664 C CA . MET A 1 81 ? -2.421 -9.474 7.750 1.00 84.50 81 MET A CA 1
ATOM 665 C C . MET A 1 81 ? -3.083 -9.231 6.390 1.00 84.50 81 MET A C 1
ATOM 667 O O . MET A 1 81 ? -3.204 -10.163 5.603 1.00 84.50 81 MET A O 1
ATOM 671 N N . TYR A 1 82 ? -3.453 -7.988 6.071 1.00 81.31 82 TYR A N 1
ATOM 672 C CA . TYR A 1 82 ? -4.217 -7.652 4.870 1.00 81.31 82 TYR A CA 1
ATOM 673 C C . TYR A 1 82 ? -3.654 -8.225 3.548 1.00 81.31 82 TYR A C 1
ATOM 675 O O . TYR A 1 82 ? -4.434 -8.793 2.780 1.00 81.31 82 TYR A O 1
ATOM 683 N N . PRO A 1 83 ? -2.339 -8.160 3.236 1.00 81.44 83 PRO A N 1
ATOM 684 C CA . PRO A 1 83 ? -1.801 -8.787 2.026 1.00 81.44 83 PRO A CA 1
ATOM 685 C C . PRO A 1 83 ? -1.969 -10.313 2.021 1.00 81.44 83 PRO A C 1
ATOM 687 O O . PRO A 1 83 ? -2.287 -10.888 0.979 1.00 81.44 83 PRO A O 1
ATOM 690 N N . ILE A 1 84 ? -1.808 -10.955 3.183 1.00 86.12 84 ILE A N 1
ATOM 691 C CA . ILE A 1 84 ? -1.986 -12.402 3.361 1.00 86.12 84 ILE A CA 1
ATOM 692 C C . ILE A 1 84 ? -3.462 -12.764 3.188 1.00 86.12 84 ILE A C 1
ATOM 694 O O . ILE A 1 84 ? -3.790 -13.642 2.398 1.00 86.12 84 ILE A O 1
ATOM 698 N N . GLU A 1 85 ? -4.370 -12.056 3.854 1.00 89.19 85 GLU A N 1
ATOM 699 C CA . GLU A 1 85 ? -5.816 -12.262 3.731 1.00 89.19 85 GLU A CA 1
ATOM 700 C C . GLU A 1 85 ? -6.298 -12.064 2.294 1.00 89.19 85 GLU A C 1
ATOM 702 O O . GLU A 1 85 ? -7.112 -12.840 1.793 1.00 89.19 85 GLU A O 1
ATOM 707 N N . ARG A 1 86 ? -5.765 -11.059 1.590 1.00 90.12 86 ARG A N 1
ATOM 708 C CA . ARG A 1 86 ? -6.080 -10.815 0.181 1.00 90.12 86 ARG A CA 1
ATOM 709 C C . ARG A 1 86 ? -5.601 -11.961 -0.707 1.00 90.12 86 ARG A C 1
ATOM 711 O O . ARG A 1 86 ? -6.346 -12.375 -1.594 1.00 90.12 86 ARG A O 1
ATOM 718 N N . LEU A 1 87 ? -4.399 -12.489 -0.462 1.00 91.19 87 LEU A N 1
ATOM 719 C CA . LEU A 1 87 ? -3.888 -13.672 -1.157 1.00 91.19 87 LEU A CA 1
ATOM 720 C C . LEU A 1 87 ? -4.773 -14.893 -0.882 1.00 91.19 87 LEU A C 1
ATOM 722 O O . LEU A 1 87 ? -5.236 -15.532 -1.824 1.00 91.19 87 LEU A O 1
ATOM 726 N N . LEU A 1 88 ? -5.078 -15.172 0.385 1.00 93.38 88 LEU A N 1
ATOM 727 C CA . LEU A 1 88 ? -5.968 -16.264 0.782 1.00 93.38 88 LEU A CA 1
ATOM 728 C C . LEU A 1 88 ? -7.357 -16.117 0.151 1.00 93.38 88 LEU A C 1
ATOM 730 O O . LEU A 1 88 ? -7.935 -17.099 -0.304 1.00 93.38 88 LEU A O 1
ATOM 734 N N . GLY A 1 89 ? -7.875 -14.893 0.047 1.00 94.62 89 GLY A N 1
ATOM 735 C CA . GLY A 1 89 ? -9.130 -14.597 -0.638 1.00 94.62 89 GLY A CA 1
ATOM 736 C C . GLY A 1 89 ? -9.097 -14.915 -2.136 1.00 94.62 89 GLY A C 1
ATOM 737 O O . GLY A 1 89 ? -10.109 -15.358 -2.678 1.00 94.62 89 GLY A O 1
ATOM 738 N N . VAL A 1 90 ? -7.955 -14.729 -2.806 1.00 93.19 90 VAL A N 1
ATOM 739 C CA . VAL A 1 90 ? -7.756 -15.150 -4.204 1.00 93.19 90 VAL A CA 1
ATO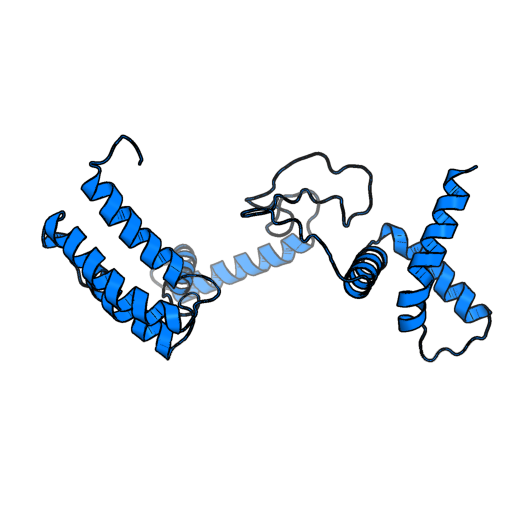M 740 C C . VAL A 1 90 ? -7.679 -16.671 -4.298 1.00 93.19 90 VAL A C 1
ATOM 742 O O . VAL A 1 90 ? -8.423 -17.256 -5.079 1.00 93.19 90 VAL A O 1
ATOM 745 N N . LEU A 1 91 ? -6.852 -17.317 -3.472 1.00 94.38 91 LEU A N 1
ATOM 746 C CA . LEU A 1 91 ? -6.693 -18.776 -3.467 1.00 94.38 91 LEU A CA 1
ATOM 747 C C . LEU A 1 91 ? -8.011 -19.491 -3.153 1.00 94.38 91 LEU A C 1
ATOM 749 O O . LEU A 1 91 ? -8.347 -20.487 -3.783 1.00 94.38 91 LEU A O 1
ATOM 753 N N . LYS A 1 92 ? -8.826 -18.933 -2.257 1.00 94.31 92 LYS A N 1
ATOM 754 C CA . LYS A 1 92 ? -10.160 -19.456 -1.945 1.00 94.31 92 LYS A CA 1
ATOM 755 C C . LYS A 1 92 ? -11.070 -19.526 -3.175 1.00 94.31 92 LYS A C 1
ATOM 757 O O . LYS A 1 92 ? -11.913 -20.414 -3.243 1.00 94.31 92 LYS A O 1
ATOM 762 N N . ARG A 1 93 ? -10.909 -18.626 -4.153 1.00 94.19 93 ARG A N 1
ATOM 763 C CA . ARG A 1 93 ? -11.678 -18.653 -5.413 1.00 94.19 93 ARG A CA 1
ATOM 764 C C . ARG A 1 93 ? -11.228 -19.764 -6.361 1.00 94.19 93 ARG A C 1
ATOM 766 O O . ARG A 1 93 ? -11.988 -20.117 -7.252 1.00 94.19 93 ARG A O 1
ATOM 773 N N . PHE A 1 94 ? -10.027 -20.307 -6.174 1.00 96.12 94 PHE A N 1
ATOM 774 C CA . PHE A 1 94 ? -9.512 -21.432 -6.957 1.00 96.12 94 PHE A CA 1
ATOM 775 C C . PHE A 1 94 ? -10.007 -22.794 -6.462 1.00 96.12 94 PHE A C 1
ATOM 777 O O . PHE A 1 94 ? -9.835 -23.792 -7.155 1.00 96.12 94 PHE A O 1
ATOM 784 N N . VAL A 1 95 ? -10.652 -22.852 -5.293 1.00 95.38 95 VAL A N 1
ATOM 785 C CA . VAL A 1 95 ? -11.231 -24.086 -4.751 1.00 95.38 95 VAL A CA 1
ATOM 786 C C . VAL A 1 95 ? -12.576 -24.372 -5.432 1.00 95.38 95 VAL A C 1
ATOM 788 O O . VAL A 1 95 ? -13.636 -23.995 -4.931 1.00 95.38 95 VAL A O 1
ATOM 791 N N . THR A 1 96 ? -12.536 -25.040 -6.582 1.00 92.94 96 THR A N 1
ATOM 792 C CA . THR A 1 96 ? -13.707 -25.570 -7.297 1.00 92.94 96 THR A CA 1
ATOM 793 C C . THR A 1 96 ? -14.102 -26.945 -6.755 1.00 92.94 96 THR A C 1
ATOM 795 O O . THR A 1 96 ? -15.291 -27.217 -6.582 1.00 92.94 96 THR A O 1
ATOM 798 N N . ASN A 1 97 ? -13.121 -27.779 -6.386 1.00 93.62 97 ASN A N 1
ATOM 799 C CA . ASN A 1 97 ? -13.339 -29.064 -5.724 1.00 93.62 97 ASN A CA 1
ATOM 800 C C . ASN A 1 97 ? -13.020 -28.986 -4.221 1.00 93.62 97 ASN A C 1
ATOM 802 O O . ASN A 1 97 ? -11.862 -28.992 -3.810 1.00 93.62 97 ASN A O 1
ATOM 806 N N . LYS A 1 98 ? -14.064 -28.971 -3.383 1.00 93.94 98 LYS A N 1
ATOM 807 C CA . LYS A 1 98 ? -13.920 -28.907 -1.917 1.00 93.94 98 LYS A CA 1
ATOM 808 C C . LYS A 1 98 ? -13.389 -30.197 -1.282 1.00 93.94 98 LYS A C 1
ATOM 810 O O . LYS A 1 98 ? -12.929 -30.135 -0.149 1.00 93.94 98 LYS A O 1
ATOM 815 N N . ALA A 1 99 ? -13.458 -31.338 -1.973 1.00 95.75 99 ALA A N 1
ATOM 816 C CA . ALA A 1 99 ? -12.904 -32.599 -1.476 1.00 95.75 99 ALA A CA 1
ATOM 817 C C . ALA A 1 99 ? -11.369 -32.643 -1.584 1.00 95.75 99 ALA A C 1
ATOM 819 O O . ALA A 1 99 ? -10.724 -33.349 -0.816 1.00 95.75 99 ALA A O 1
ATOM 820 N N . HIS A 1 100 ? -10.794 -31.862 -2.506 1.00 95.38 100 HIS A N 1
ATOM 821 C CA . HIS A 1 100 ? -9.350 -31.765 -2.742 1.00 95.38 100 HIS A CA 1
ATOM 822 C C . HIS A 1 100 ? -8.937 -30.300 -2.973 1.00 95.38 100 HIS A C 1
ATOM 824 O O . HIS A 1 100 ? -8.593 -29.919 -4.098 1.00 95.38 100 HIS A O 1
ATOM 830 N N . PRO A 1 101 ? -9.005 -29.448 -1.935 1.00 95.56 101 PRO A N 1
ATOM 831 C CA . PRO A 1 101 ? -8.828 -28.009 -2.090 1.00 95.56 101 PRO A CA 1
ATOM 832 C C . PRO A 1 101 ? -7.418 -27.629 -2.554 1.00 95.56 101 PRO A C 1
ATOM 834 O O . PRO A 1 101 ? -7.282 -26.740 -3.391 1.00 95.56 101 PRO A O 1
ATOM 837 N N . GLU A 1 102 ? -6.376 -28.316 -2.086 1.00 95.50 102 GLU A N 1
ATOM 838 C CA . GLU A 1 102 ? -4.991 -28.053 -2.488 1.00 95.50 102 GLU A CA 1
ATOM 839 C C . GLU A 1 102 ? -4.766 -28.377 -3.969 1.00 95.50 102 GLU A C 1
ATOM 841 O O . GLU A 1 102 ? -4.172 -27.579 -4.694 1.00 95.50 102 GLU A O 1
ATOM 846 N N . GLY A 1 103 ? -5.293 -29.516 -4.435 1.00 96.94 103 GLY A N 1
ATOM 847 C CA . GLY A 1 103 ? -5.218 -29.920 -5.842 1.00 96.94 103 GLY A CA 1
ATOM 848 C C . GLY A 1 103 ? -5.962 -28.947 -6.756 1.00 96.94 103 GLY A C 1
ATOM 849 O O . GLY A 1 103 ? -5.421 -28.512 -7.768 1.00 96.94 103 GLY A O 1
ATOM 850 N N . SER A 1 104 ? -7.160 -28.528 -6.340 1.00 96.50 104 SER A N 1
ATOM 851 C CA . SER A 1 104 ? -7.965 -27.532 -7.050 1.00 96.50 104 SER A CA 1
ATOM 852 C C . SER A 1 104 ? -7.260 -26.175 -7.155 1.00 96.50 104 SER A C 1
ATOM 854 O O . SER A 1 104 ? -7.294 -25.534 -8.204 1.00 96.50 104 SER A O 1
ATOM 856 N N . ILE A 1 105 ? -6.602 -25.731 -6.076 1.00 97.31 105 ILE A N 1
ATOM 857 C CA . ILE A 1 105 ? -5.810 -24.497 -6.078 1.00 97.31 105 ILE A CA 1
ATOM 858 C C . ILE A 1 105 ? -4.628 -24.626 -7.037 1.00 97.31 105 ILE A C 1
ATOM 860 O O . ILE A 1 105 ? -4.403 -23.717 -7.833 1.00 97.31 105 ILE A O 1
ATOM 864 N N . MET A 1 106 ? -3.889 -25.736 -6.967 1.00 96.88 106 MET A N 1
ATOM 865 C CA . MET A 1 106 ? -2.710 -25.975 -7.798 1.00 96.88 106 MET A CA 1
ATOM 866 C C . MET A 1 106 ? -3.056 -25.963 -9.290 1.00 96.88 106 MET A C 1
ATOM 868 O O . MET A 1 106 ? -2.411 -25.262 -10.066 1.00 96.88 106 MET A O 1
ATOM 872 N N . GLU A 1 107 ? -4.107 -26.678 -9.687 1.00 96.44 107 GLU A N 1
ATOM 873 C CA . GLU A 1 107 ? -4.567 -26.743 -11.077 1.00 96.44 107 GLU A CA 1
ATOM 874 C C . GLU A 1 107 ? -4.953 -25.359 -11.621 1.00 96.44 107 GLU A C 1
ATOM 876 O O . GLU A 1 107 ? -4.445 -24.921 -12.657 1.00 96.44 107 GLU A O 1
ATOM 881 N N . ALA A 1 108 ? -5.802 -24.627 -10.893 1.00 96.12 108 ALA A N 1
ATOM 882 C CA . ALA A 1 108 ? -6.227 -23.292 -11.301 1.00 96.12 108 ALA A CA 1
ATOM 883 C C . ALA A 1 108 ? -5.056 -22.298 -11.330 1.00 96.12 108 ALA A C 1
ATOM 885 O O . ALA A 1 108 ? -4.998 -21.428 -12.204 1.00 96.12 108 ALA A O 1
ATOM 886 N N . TYR A 1 109 ? -4.107 -22.429 -10.398 1.00 95.56 109 TYR A N 1
ATOM 887 C CA . TYR A 1 109 ? -2.908 -21.601 -10.366 1.00 95.56 109 TYR A CA 1
ATOM 888 C C . TYR A 1 109 ? -2.026 -21.851 -11.594 1.00 95.56 109 TYR A C 1
ATOM 890 O O . TYR A 1 109 ? -1.652 -20.889 -12.261 1.00 95.56 109 TYR A O 1
ATOM 898 N N . ILE A 1 110 ? -1.766 -23.116 -11.954 1.00 96.75 110 ILE A N 1
ATOM 899 C CA . ILE A 1 110 ? -1.029 -23.471 -13.179 1.00 96.75 110 ILE A CA 1
ATOM 900 C C . ILE A 1 110 ? -1.728 -22.881 -14.404 1.00 96.75 110 ILE A C 1
ATOM 902 O O . ILE A 1 110 ? -1.092 -22.196 -15.202 1.00 96.75 110 ILE A O 1
ATOM 906 N N . SER A 1 111 ? -3.043 -23.081 -14.534 1.00 95.56 111 SER A N 1
ATOM 907 C CA . SER A 1 111 ? -3.805 -22.541 -15.665 1.00 95.56 111 SER A CA 1
ATOM 908 C C . SER A 1 111 ? -3.687 -21.018 -15.757 1.00 95.56 111 SER A C 1
ATOM 910 O O . SER A 1 111 ? -3.524 -20.477 -16.855 1.00 95.56 111 SER A O 1
ATOM 912 N N . LYS A 1 112 ? -3.748 -20.314 -14.621 1.00 94.25 112 LYS A N 1
ATOM 913 C CA . LYS A 1 112 ? -3.595 -18.859 -14.563 1.00 94.25 112 LYS A CA 1
ATOM 914 C C . LYS A 1 112 ? -2.193 -18.419 -14.983 1.00 94.25 112 LYS A C 1
ATOM 916 O O . LYS A 1 112 ? -2.085 -17.490 -15.781 1.00 94.25 112 LYS A O 1
ATOM 921 N N . GLU A 1 113 ? -1.144 -19.057 -14.474 1.00 94.50 113 GLU A N 1
ATOM 922 C CA . GLU A 1 113 ? 0.244 -18.729 -14.820 1.00 94.50 113 GLU A CA 1
ATOM 923 C C . GLU A 1 113 ? 0.534 -19.010 -16.296 1.00 94.50 113 GLU A C 1
ATOM 925 O O . GLU A 1 113 ? 1.062 -18.137 -16.979 1.00 94.50 113 GLU A O 1
ATOM 930 N N . CYS A 1 114 ? 0.105 -20.157 -16.834 1.00 95.44 114 CYS A N 1
ATOM 931 C CA . CYS A 1 114 ? 0.248 -20.477 -18.256 1.00 95.44 114 CYS A CA 1
ATOM 932 C C . CYS A 1 114 ? -0.470 -19.452 -19.141 1.00 95.44 114 CYS A C 1
ATOM 934 O O . CYS A 1 114 ? 0.117 -18.942 -20.091 1.00 95.44 114 CYS A O 1
ATOM 936 N N . THR A 1 115 ? -1.713 -19.093 -18.806 1.00 92.56 115 THR A N 1
ATOM 937 C CA . THR A 1 115 ? -2.477 -18.096 -19.577 1.00 92.56 115 THR A CA 1
ATOM 938 C C . THR A 1 115 ? -1.822 -16.719 -19.497 1.00 92.56 115 THR A C 1
ATOM 940 O O . THR A 1 115 ? -1.706 -16.025 -20.505 1.00 92.56 115 THR A O 1
ATOM 943 N N . THR A 1 116 ? -1.345 -16.334 -18.310 1.00 92.19 116 THR A N 1
ATOM 944 C CA . THR A 1 116 ? -0.611 -15.080 -18.106 1.00 92.19 116 THR A CA 1
ATOM 945 C C . THR A 1 116 ? 0.671 -15.082 -18.938 1.00 92.19 116 THR A C 1
ATOM 947 O O . THR A 1 116 ? 0.924 -14.130 -19.668 1.00 92.19 116 THR A O 1
ATOM 950 N N . PHE A 1 117 ? 1.434 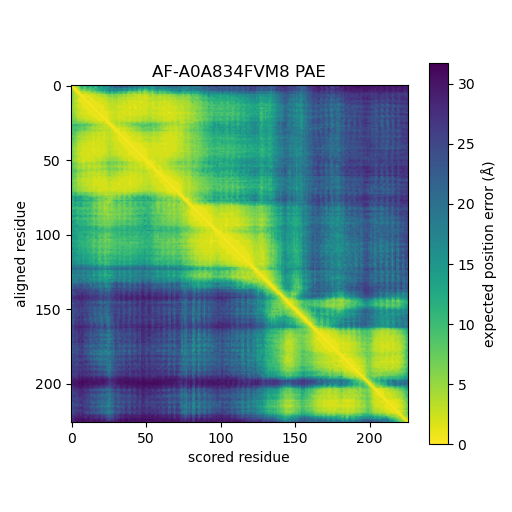-16.173 -18.926 1.00 92.62 117 PHE A N 1
ATOM 951 C CA . PHE A 1 117 ? 2.643 -16.314 -19.730 1.00 92.62 117 PHE A CA 1
ATOM 952 C C . PHE A 1 117 ? 2.364 -16.206 -21.233 1.00 92.62 117 PHE A C 1
ATOM 954 O O . PHE A 1 117 ? 2.984 -15.393 -21.913 1.00 92.62 117 PHE A O 1
ATOM 961 N N . CY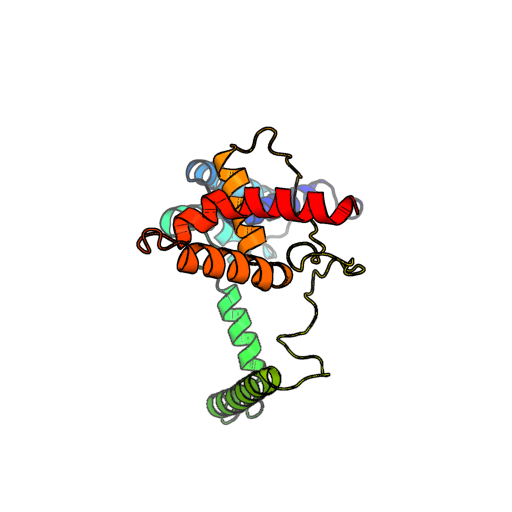S A 1 118 ? 1.390 -16.960 -21.748 1.00 91.81 118 CYS A N 1
ATOM 962 C CA . CYS A 1 118 ? 0.988 -16.888 -23.152 1.00 91.81 118 CYS A CA 1
ATOM 963 C C . CYS A 1 118 ? 0.521 -15.481 -23.543 1.00 91.81 118 CYS A C 1
ATOM 965 O O . CYS A 1 118 ? 0.823 -15.028 -24.642 1.00 91.81 118 CYS A O 1
ATOM 967 N N . SER A 1 119 ? -0.154 -14.761 -22.639 1.00 91.31 119 SER A N 1
ATOM 968 C CA . SER A 1 119 ? -0.646 -13.407 -22.911 1.00 91.31 119 SER A CA 1
ATOM 969 C C . SER A 1 119 ? 0.463 -12.386 -23.197 1.00 91.31 119 SER A C 1
ATOM 971 O O . SER A 1 119 ? 0.192 -11.384 -23.845 1.00 91.31 119 SER A O 1
ATOM 973 N N . MET A 1 120 ? 1.714 -12.646 -22.794 1.00 88.38 120 MET A N 1
ATOM 974 C CA . MET A 1 120 ? 2.856 -11.791 -23.154 1.00 88.38 120 MET A CA 1
ATOM 975 C C . MET A 1 120 ? 3.203 -11.841 -24.650 1.00 88.38 120 MET A C 1
ATOM 977 O O . MET A 1 120 ? 3.868 -10.938 -25.147 1.00 88.38 120 MET A O 1
ATOM 981 N N . TYR A 1 121 ? 2.764 -12.883 -25.361 1.00 89.31 121 TYR A N 1
ATOM 982 C CA . TYR A 1 121 ? 3.069 -13.117 -26.776 1.00 89.31 121 TYR A CA 1
ATOM 983 C C . TYR A 1 121 ? 1.857 -12.927 -27.699 1.00 89.31 121 TYR A C 1
ATOM 985 O O . TYR A 1 121 ? 1.974 -13.122 -28.907 1.00 89.31 121 TYR A O 1
ATOM 993 N N . LEU A 1 122 ? 0.690 -12.585 -27.146 1.00 86.62 122 LEU A N 1
ATOM 994 C CA . LEU A 1 122 ? -0.522 -12.320 -27.916 1.00 86.62 122 LEU A CA 1
ATOM 995 C C . LEU A 1 122 ? -0.647 -10.818 -28.170 1.00 86.62 122 LEU A C 1
ATOM 997 O O . LEU A 1 122 ? -0.590 -10.024 -27.232 1.00 86.62 122 LEU A O 1
ATOM 1001 N N . ASP A 1 123 ? -0.847 -10.447 -29.433 1.00 82.75 123 ASP A N 1
ATOM 1002 C CA . ASP A 1 123 ? -1.050 -9.060 -29.856 1.00 82.75 123 ASP A CA 1
ATOM 1003 C C . ASP A 1 123 ? -2.505 -8.822 -30.295 1.00 82.75 123 ASP A C 1
ATOM 1005 O O . ASP A 1 123 ? -3.214 -9.751 -30.688 1.00 82.75 123 ASP A O 1
ATOM 1009 N N . GLY A 1 124 ? -2.971 -7.577 -30.193 1.00 82.88 124 GLY A N 1
ATOM 1010 C CA . GLY A 1 124 ? -4.323 -7.170 -30.596 1.00 82.88 124 GLY A CA 1
ATOM 1011 C C . GLY A 1 124 ? -5.460 -7.534 -29.628 1.00 82.88 124 GLY A C 1
ATOM 1012 O O . GLY A 1 124 ? -6.621 -7.277 -29.941 1.00 82.88 124 GLY A O 1
ATOM 1013 N N . ILE A 1 125 ? -5.158 -8.094 -28.453 1.00 85.06 125 ILE A N 1
ATOM 1014 C CA . ILE A 1 125 ? -6.134 -8.366 -27.384 1.00 85.06 125 ILE A CA 1
ATOM 1015 C C . ILE A 1 125 ? -5.703 -7.721 -26.068 1.00 85.06 125 ILE A C 1
ATOM 1017 O O . ILE A 1 125 ? -4.511 -7.584 -25.801 1.00 85.06 125 ILE A O 1
ATOM 1021 N N . GLU A 1 126 ? -6.663 -7.348 -25.223 1.00 84.12 126 GLU A N 1
ATOM 1022 C CA . GLU A 1 126 ? -6.363 -6.845 -23.881 1.00 84.12 126 GLU A CA 1
ATOM 1023 C C . GLU A 1 126 ? -5.859 -7.985 -22.975 1.00 84.12 126 GLU A C 1
ATOM 1025 O O . GLU A 1 126 ? -6.484 -9.039 -22.848 1.00 84.12 126 GLU A O 1
ATOM 1030 N N . THR A 1 127 ? -4.719 -7.769 -22.329 1.00 87.56 127 THR A N 1
ATOM 1031 C CA . THR A 1 127 ? -4.028 -8.689 -21.426 1.00 87.56 127 THR A CA 1
ATOM 1032 C C . THR A 1 127 ? -3.677 -7.980 -20.122 1.00 87.56 127 THR A C 1
ATOM 1034 O O . THR A 1 127 ? -3.745 -6.758 -19.998 1.00 87.56 127 THR A O 1
ATOM 1037 N N . VAL A 1 128 ? -3.241 -8.742 -19.115 1.00 81.88 128 VAL A N 1
ATOM 1038 C CA . VAL A 1 128 ? -2.817 -8.172 -17.823 1.00 81.88 128 VAL A CA 1
ATOM 1039 C C . VAL A 1 128 ? -1.637 -7.197 -17.980 1.00 81.88 128 VAL A C 1
ATOM 1041 O O . VAL A 1 128 ? -1.479 -6.318 -17.133 1.00 81.88 128 VAL A O 1
ATOM 1044 N N . PHE A 1 129 ? -0.849 -7.334 -19.052 1.00 81.88 129 PHE A N 1
ATOM 1045 C CA . PHE A 1 129 ? 0.356 -6.546 -19.313 1.00 81.88 129 PHE A CA 1
ATOM 1046 C C . PHE A 1 129 ? 0.113 -5.290 -20.147 1.00 81.88 129 PHE A C 1
ATOM 1048 O O . PHE A 1 129 ? 0.852 -4.324 -19.989 1.00 81.88 129 PHE A O 1
ATOM 1055 N N . ASN A 1 130 ? -0.889 -5.293 -21.029 1.00 80.94 130 ASN A N 1
ATOM 1056 C CA . ASN A 1 130 ? -1.181 -4.149 -21.897 1.00 80.94 130 ASN A CA 1
ATOM 1057 C C . ASN A 1 130 ? -2.435 -3.365 -21.476 1.00 80.94 130 ASN A C 1
ATOM 1059 O O . ASN A 1 130 ? -2.667 -2.277 -22.005 1.00 80.94 130 ASN A O 1
ATOM 1063 N N . ARG A 1 131 ? -3.229 -3.893 -20.528 1.00 80.25 131 ARG A N 1
ATOM 1064 C CA . ARG A 1 131 ? -4.394 -3.185 -19.999 1.00 80.25 131 ARG A CA 1
ATOM 1065 C C . ARG A 1 131 ? -3.981 -1.841 -19.419 1.00 80.25 131 ARG A C 1
ATOM 1067 O O . ARG A 1 131 ? -2.976 -1.713 -18.718 1.00 80.25 131 ARG A O 1
ATOM 1074 N N . VAL A 1 132 ? -4.820 -0.857 -19.680 1.00 76.19 132 VAL A N 1
ATOM 1075 C CA . VAL A 1 132 ? -4.653 0.505 -19.196 1.00 76.19 132 VAL A CA 1
ATOM 1076 C C . VAL A 1 132 ? -4.733 0.526 -17.662 1.00 76.19 132 VAL A C 1
ATOM 1078 O O . VAL A 1 132 ? -5.544 -0.181 -17.054 1.00 76.19 132 VAL A O 1
ATOM 1081 N N . GLU A 1 133 ? -3.858 1.296 -17.010 1.00 71.75 133 GLU A N 1
ATOM 1082 C CA . GLU A 1 133 ? -3.847 1.381 -15.550 1.00 71.75 133 GLU A CA 1
ATOM 1083 C C . GLU A 1 133 ? -5.154 1.970 -15.005 1.00 71.75 133 GLU A C 1
ATOM 1085 O O . GLU A 1 133 ? -5.823 2.791 -15.624 1.00 71.75 133 GLU A O 1
ATOM 1090 N N . ARG A 1 134 ? -5.518 1.581 -13.778 1.00 65.50 134 ARG A N 1
ATOM 1091 C CA . ARG A 1 134 ? -6.761 2.045 -13.139 1.00 65.50 134 ARG A CA 1
ATOM 1092 C C . ARG A 1 134 ? -6.783 3.558 -12.876 1.00 65.50 134 ARG A C 1
ATOM 1094 O O . ARG A 1 134 ? -7.858 4.117 -12.691 1.00 65.50 134 ARG A O 1
ATOM 1101 N N . ASN A 1 135 ? -5.603 4.175 -12.827 1.00 65.94 135 ASN A N 1
ATOM 1102 C CA . ASN A 1 135 ? -5.403 5.617 -12.727 1.00 65.94 135 ASN A CA 1
ATOM 1103 C C . ASN A 1 135 ? -4.810 6.165 -14.032 1.00 65.94 135 ASN A C 1
ATOM 1105 O O . ASN A 1 135 ? -3.951 7.038 -13.985 1.00 65.94 135 ASN A O 1
ATOM 1109 N N . ASP A 1 136 ? -5.197 5.616 -15.182 1.00 66.19 136 ASP A N 1
ATOM 1110 C CA . ASP A 1 136 ? -4.878 6.262 -16.445 1.00 66.19 136 ASP A CA 1
ATOM 1111 C C . ASP A 1 136 ? -5.612 7.599 -16.504 1.00 66.19 136 ASP A C 1
ATOM 1113 O O . ASP A 1 136 ? -6.843 7.662 -16.497 1.00 66.19 136 ASP A O 1
ATOM 1117 N N . ASP A 1 137 ? -4.839 8.680 -16.493 1.00 63.16 137 ASP A N 1
ATOM 1118 C CA . ASP A 1 137 ? -5.371 10.038 -16.514 1.00 63.16 137 ASP A CA 1
ATOM 1119 C C . ASP A 1 137 ? -6.000 10.390 -17.874 1.00 63.16 137 ASP A C 1
ATOM 1121 O O . ASP A 1 137 ? -6.654 11.428 -17.995 1.00 63.16 137 ASP A O 1
ATOM 1125 N N . GLY A 1 138 ? -5.848 9.512 -18.876 1.00 62.72 138 GLY A N 1
ATOM 1126 C CA . GLY A 1 138 ? -6.357 9.689 -20.225 1.00 62.72 138 GLY A CA 1
ATOM 1127 C C . GLY A 1 138 ? -5.698 10.863 -20.955 1.00 62.72 138 GLY A C 1
ATOM 1128 O O . GLY A 1 138 ? -5.064 11.741 -20.371 1.00 62.72 138 GLY A O 1
ATOM 1129 N N . GLY A 1 139 ? -5.838 10.877 -22.278 1.00 62.41 139 GLY A N 1
ATOM 1130 C CA . GLY A 1 139 ? -5.438 11.982 -23.150 1.00 62.41 139 GLY A CA 1
ATOM 1131 C C . GLY A 1 139 ? -4.699 11.518 -24.400 1.00 62.41 139 GLY A C 1
ATOM 1132 O O . GLY A 1 139 ? -4.186 10.402 -24.470 1.00 62.41 139 GLY A O 1
ATOM 1133 N N . GLU A 1 140 ? -4.692 12.373 -25.421 1.00 58.66 140 GLU A N 1
ATOM 1134 C CA . GLU A 1 140 ? -3.976 12.102 -26.664 1.00 58.66 140 GLU A CA 1
ATOM 1135 C C . GLU A 1 140 ? -2.477 12.027 -26.382 1.00 58.66 140 GLU A C 1
ATOM 1137 O O . GLU A 1 140 ? -1.886 12.968 -25.848 1.00 58.66 140 GLU A O 1
ATOM 1142 N N . ARG A 1 141 ? -1.856 10.906 -26.764 1.00 58.94 141 ARG A N 1
ATOM 1143 C CA . ARG A 1 141 ? -0.400 10.835 -26.883 1.00 58.94 141 ARG A CA 1
ATOM 1144 C C . ARG A 1 141 ? -0.010 11.839 -27.960 1.00 58.94 141 ARG A C 1
ATOM 1146 O O . ARG A 1 141 ? -0.236 11.597 -29.144 1.00 58.94 141 ARG A O 1
ATOM 1153 N N . THR A 1 142 ? 0.505 12.988 -27.550 1.00 58.41 142 THR A N 1
ATOM 1154 C CA . THR A 1 142 ? 1.009 13.985 -28.486 1.00 58.41 142 THR A CA 1
ATOM 1155 C C . THR A 1 142 ? 2.209 13.419 -29.243 1.00 58.41 142 THR A C 1
ATOM 1157 O O . THR A 1 142 ? 2.927 12.546 -28.763 1.00 58.41 142 THR A O 1
ATOM 1160 N N . LEU A 1 143 ? 2.421 13.894 -30.471 1.00 58.56 143 LEU A N 1
ATOM 1161 C CA . LEU A 1 143 ? 3.624 13.578 -31.239 1.00 58.56 143 LEU A CA 1
ATOM 1162 C C . LEU A 1 143 ? 4.844 14.159 -30.502 1.00 58.56 143 LEU A C 1
ATOM 1164 O O . LEU A 1 143 ? 5.008 15.377 -30.429 1.00 58.56 143 LEU A O 1
ATOM 1168 N N . GLY A 1 144 ? 5.681 13.290 -29.935 1.00 67.19 144 GLY A N 1
ATOM 1169 C CA . GLY A 1 144 ? 6.838 13.659 -29.120 1.00 67.19 144 GLY A CA 1
ATOM 1170 C C . GLY A 1 144 ? 7.657 12.442 -28.679 1.00 67.19 144 GLY A C 1
ATOM 1171 O O . GLY A 1 144 ? 7.310 11.306 -29.002 1.00 67.19 144 GLY A O 1
ATOM 1172 N N . LEU A 1 145 ? 8.760 12.682 -27.957 1.00 68.81 145 LEU A N 1
ATOM 1173 C CA . LEU A 1 145 ? 9.599 11.617 -27.385 1.00 68.81 145 LEU A CA 1
ATOM 1174 C C . LEU A 1 145 ? 8.769 10.739 -26.440 1.00 68.81 145 LEU A C 1
ATOM 1176 O O . LEU A 1 145 ? 8.043 11.273 -25.600 1.00 68.81 145 LEU A O 1
ATOM 1180 N N . ALA A 1 146 ? 8.953 9.419 -26.493 1.00 71.19 146 ALA A N 1
ATOM 1181 C CA . ALA A 1 146 ? 8.246 8.453 -25.652 1.00 71.19 146 ALA A CA 1
ATOM 1182 C C . ALA A 1 146 ? 8.277 8.810 -24.156 1.00 71.19 146 ALA A C 1
ATOM 1184 O O . ALA A 1 146 ? 7.278 8.633 -23.460 1.00 71.19 146 ALA A O 1
ATOM 1185 N N . ALA A 1 147 ? 9.384 9.389 -23.676 1.00 67.12 147 ALA A N 1
ATOM 1186 C CA . ALA A 1 147 ? 9.553 9.842 -22.294 1.00 67.12 147 ALA A CA 1
ATOM 1187 C C . ALA A 1 147 ? 8.559 10.938 -21.848 1.00 67.12 147 ALA A C 1
ATOM 1189 O O . ALA A 1 147 ? 8.363 11.124 -20.649 1.00 67.12 147 ALA A O 1
ATOM 1190 N N . PHE A 1 148 ? 7.940 11.661 -22.787 1.00 70.88 148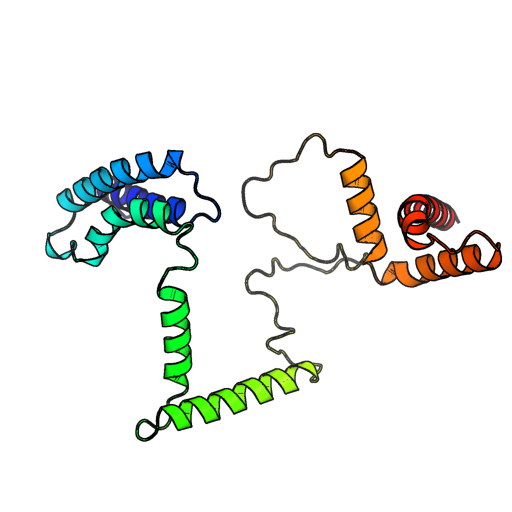 PHE A N 1
ATOM 1191 C CA . PHE A 1 148 ? 6.974 12.734 -22.523 1.00 70.88 148 PHE A CA 1
ATOM 1192 C C . PHE A 1 148 ? 5.557 12.416 -23.020 1.00 70.88 148 PHE A C 1
ATOM 1194 O O . PHE A 1 148 ? 4.663 13.240 -22.855 1.00 70.88 148 PHE A O 1
ATOM 1201 N N . ASN A 1 149 ? 5.333 11.222 -23.577 1.00 69.12 149 ASN A N 1
ATOM 1202 C CA . ASN A 1 149 ? 4.023 10.793 -24.079 1.00 69.12 149 ASN A CA 1
ATOM 1203 C C . ASN A 1 149 ? 3.115 10.216 -22.981 1.00 69.12 149 ASN A C 1
ATOM 1205 O O . ASN A 1 149 ? 2.002 9.774 -23.270 1.00 69.12 149 ASN A O 1
ATOM 1209 N N . GLN A 1 150 ? 3.583 10.183 -21.730 1.00 64.56 150 GLN A N 1
ATOM 1210 C CA . GLN A 1 150 ? 2.764 9.819 -20.580 1.00 64.56 150 GLN A CA 1
ATOM 1211 C C . GLN A 1 150 ? 2.171 11.073 -19.943 1.00 64.56 150 GLN A C 1
ATOM 1213 O O . GLN A 1 150 ? 2.896 11.956 -19.481 1.00 64.56 150 GLN A O 1
ATOM 1218 N N . ASN A 1 151 ? 0.843 11.114 -19.864 1.00 63.84 151 ASN A N 1
ATOM 1219 C CA . ASN A 1 151 ? 0.155 12.090 -19.036 1.00 63.84 151 ASN A CA 1
ATOM 1220 C C . ASN A 1 151 ? 0.381 11.707 -17.577 1.00 63.84 151 ASN A C 1
ATOM 1222 O O . ASN A 1 151 ? 0.034 10.611 -17.150 1.00 63.84 151 ASN A O 1
ATOM 1226 N N . VAL A 1 152 ? 1.015 12.603 -16.825 1.00 62.38 152 VAL A N 1
ATOM 1227 C CA . VAL A 1 152 ? 1.277 12.397 -15.403 1.00 62.38 152 VAL A CA 1
ATOM 1228 C C . VAL A 1 152 ? 0.411 13.360 -14.612 1.00 62.38 152 VAL A C 1
ATOM 1230 O O . VAL A 1 152 ? 0.612 14.575 -14.685 1.00 62.38 152 VAL A O 1
ATOM 1233 N N . ARG A 1 153 ? -0.501 12.841 -13.787 1.00 62.34 153 ARG A N 1
ATOM 1234 C CA . ARG A 1 153 ? -1.135 13.633 -12.733 1.00 62.34 153 ARG A CA 1
ATOM 1235 C C . ARG A 1 153 ? -0.269 13.625 -11.473 1.00 62.34 153 ARG A C 1
ATOM 1237 O O . ARG A 1 153 ? -0.149 12.596 -10.803 1.00 62.34 153 ARG A O 1
ATOM 1244 N N . PRO A 1 154 ? 0.334 14.763 -11.090 1.00 61.12 154 PRO A N 1
ATOM 1245 C CA . PRO A 1 154 ? 1.075 14.838 -9.841 1.00 61.12 154 PRO A CA 1
ATOM 1246 C C . PRO A 1 154 ? 0.122 14.616 -8.657 1.00 61.12 154 PRO A C 1
ATOM 1248 O O . PRO A 1 154 ? -0.883 15.312 -8.506 1.00 61.12 154 PRO A O 1
ATOM 1251 N N . PHE A 1 155 ? 0.441 13.647 -7.798 1.00 55.72 155 PHE A N 1
ATOM 1252 C CA . PHE A 1 155 ? -0.290 13.406 -6.554 1.00 55.72 155 PHE A CA 1
ATOM 1253 C C . PHE A 1 155 ? 0.244 14.299 -5.423 1.00 55.72 155 PHE A C 1
ATOM 1255 O O . PHE A 1 155 ? 1.446 14.356 -5.169 1.00 55.72 155 PHE A O 1
ATOM 1262 N N . GLY A 1 156 ? -0.664 14.956 -4.694 1.00 64.25 156 GLY A N 1
ATOM 1263 C CA . GLY A 1 156 ? -0.335 15.805 -3.544 1.00 64.25 156 GLY A CA 1
ATOM 1264 C C . GLY A 1 156 ? -0.141 17.288 -3.886 1.00 64.25 156 GLY A C 1
ATOM 1265 O O . GLY A 1 156 ? -0.503 17.758 -4.961 1.00 64.25 156 GLY A O 1
ATOM 1266 N N . ARG A 1 157 ? 0.386 18.067 -2.930 1.00 64.06 157 ARG A N 1
ATOM 1267 C CA . ARG A 1 157 ? 0.631 19.506 -3.118 1.00 64.06 157 ARG A CA 1
ATOM 1268 C C . ARG A 1 157 ? 1.854 19.688 -4.013 1.00 64.06 157 ARG A C 1
ATOM 1270 O O . ARG A 1 157 ? 2.963 19.382 -3.584 1.00 64.06 157 ARG A O 1
ATOM 1277 N N . ILE A 1 158 ? 1.652 20.210 -5.222 1.00 64.25 158 ILE A N 1
ATOM 1278 C CA . ILE A 1 158 ? 2.741 20.560 -6.139 1.00 64.25 158 ILE A CA 1
ATOM 1279 C C . ILE A 1 158 ? 3.616 21.615 -5.453 1.00 64.25 158 ILE A C 1
ATOM 1281 O O . ILE A 1 158 ? 3.190 22.750 -5.240 1.00 64.25 158 ILE A O 1
ATOM 1285 N N . GLN A 1 159 ? 4.831 21.226 -5.077 1.00 62.06 159 GLN A N 1
ATOM 1286 C CA . GLN A 1 159 ? 5.880 22.157 -4.684 1.00 62.06 159 GLN A CA 1
ATOM 1287 C C . GLN A 1 159 ? 6.844 22.261 -5.855 1.00 62.06 159 GLN A C 1
ATOM 1289 O O . GLN A 1 159 ? 7.560 21.312 -6.169 1.00 62.06 159 GLN A O 1
ATOM 1294 N N . ILE A 1 160 ? 6.841 23.411 -6.519 1.00 65.56 160 ILE A N 1
ATOM 1295 C CA . ILE A 1 160 ? 7.869 23.733 -7.503 1.00 65.56 160 ILE A CA 1
ATOM 1296 C C . ILE A 1 160 ? 9.147 23.954 -6.698 1.00 65.56 160 ILE A C 1
ATOM 1298 O O . ILE A 1 160 ? 9.233 24.926 -5.950 1.00 65.56 160 ILE A O 1
ATOM 1302 N N . ALA A 1 161 ? 10.110 23.034 -6.792 1.00 64.75 161 ALA A N 1
ATOM 1303 C CA . ALA A 1 161 ? 11.419 23.233 -6.185 1.00 64.75 161 ALA A CA 1
ATOM 1304 C C . ALA A 1 161 ? 12.072 24.447 -6.875 1.00 64.75 161 ALA A C 1
ATOM 1306 O O . ALA A 1 161 ? 12.348 24.371 -8.074 1.00 64.75 161 ALA A O 1
ATOM 1307 N N . PRO A 1 162 ? 12.299 25.572 -6.171 1.00 66.88 162 PRO A N 1
ATOM 1308 C CA . PRO A 1 162 ? 12.672 26.824 -6.824 1.00 66.88 162 PRO A CA 1
ATOM 1309 C C . PRO A 1 162 ? 14.087 26.792 -7.412 1.00 66.88 162 PRO A C 1
ATOM 1311 O O . PRO A 1 162 ? 14.375 27.577 -8.305 1.00 66.88 162 PRO A O 1
ATOM 1314 N N . ASN A 1 163 ? 14.951 25.876 -6.956 1.00 75.19 163 ASN A N 1
ATOM 1315 C CA . ASN A 1 163 ? 16.310 25.704 -7.467 1.00 75.19 163 ASN A CA 1
ATOM 1316 C C . ASN A 1 163 ? 16.714 24.224 -7.460 1.00 75.19 163 ASN A C 1
ATOM 1318 O O . ASN A 1 163 ? 17.138 23.693 -6.433 1.00 75.19 163 ASN A O 1
ATOM 1322 N N . VAL A 1 164 ? 16.607 23.557 -8.611 1.00 78.50 164 VAL A N 1
ATOM 1323 C CA . VAL A 1 164 ? 17.259 22.256 -8.829 1.00 78.50 164 VAL A CA 1
ATOM 1324 C C . VAL A 1 164 ? 18.736 22.518 -9.152 1.00 78.50 164 VAL A C 1
ATOM 1326 O O . VAL A 1 164 ? 19.013 23.291 -10.074 1.00 78.50 164 VAL A O 1
ATOM 1329 N N . PRO A 1 165 ? 19.694 21.908 -8.432 1.00 88.94 165 PRO A N 1
ATOM 1330 C CA . PRO A 1 165 ? 21.114 22.070 -8.719 1.00 88.94 165 PRO A CA 1
ATOM 1331 C C . PRO A 1 165 ? 21.452 21.660 -10.160 1.00 88.94 165 PRO A C 1
ATOM 1333 O O . PRO A 1 165 ? 20.914 20.680 -10.682 1.00 88.94 165 PRO A O 1
ATOM 1336 N N . VAL A 1 166 ? 22.367 22.391 -10.806 1.00 85.44 166 VAL A N 1
ATOM 1337 C CA . VAL A 1 166 ? 22.700 22.206 -12.234 1.00 85.44 166 VAL A CA 1
ATOM 1338 C C . VAL A 1 166 ? 23.123 20.768 -12.544 1.00 85.44 166 VAL A C 1
ATOM 1340 O O . VAL A 1 166 ? 22.662 20.192 -13.520 1.00 85.44 166 VAL A O 1
ATOM 1343 N N . ASN A 1 167 ? 23.901 20.136 -11.664 1.00 87.19 167 ASN A N 1
ATOM 1344 C CA . ASN A 1 167 ? 24.332 18.746 -11.831 1.00 87.19 167 ASN A CA 1
ATOM 1345 C C . ASN A 1 167 ? 23.165 17.738 -11.857 1.00 87.19 167 ASN A C 1
ATOM 1347 O O . ASN A 1 167 ? 23.200 16.783 -12.631 1.00 87.19 167 ASN A O 1
ATOM 1351 N N . GLN A 1 168 ? 22.131 17.933 -11.033 1.00 86.00 168 GLN A N 1
ATOM 1352 C CA . GLN A 1 168 ? 20.936 17.084 -11.031 1.00 86.00 168 GLN A CA 1
ATOM 1353 C C . GLN A 1 168 ? 20.118 17.301 -12.301 1.00 86.00 168 GLN A C 1
ATOM 1355 O O . GLN A 1 168 ? 19.613 16.341 -12.880 1.00 86.00 168 GLN A O 1
ATOM 1360 N N . ARG A 1 169 ? 20.040 18.552 -12.766 1.00 83.75 169 ARG A N 1
ATOM 1361 C CA . ARG A 1 169 ? 19.397 18.886 -14.035 1.00 83.75 169 ARG A CA 1
ATOM 1362 C C . ARG A 1 169 ? 20.118 18.232 -15.213 1.00 83.75 169 ARG A C 1
ATOM 1364 O O . ARG A 1 169 ? 19.465 17.565 -16.007 1.00 83.75 169 ARG A O 1
ATOM 1371 N N . ASP A 1 170 ? 21.438 18.353 -15.299 1.00 86.44 170 ASP A N 1
ATOM 1372 C CA . ASP A 1 170 ? 22.235 17.747 -16.374 1.00 86.44 170 ASP A CA 1
ATOM 1373 C C . ASP A 1 170 ? 22.102 16.221 -16.376 1.00 86.44 170 ASP A C 1
ATOM 1375 O O . ASP A 1 170 ? 21.959 15.593 -17.426 1.00 86.44 170 ASP A O 1
ATOM 1379 N N . MET A 1 171 ? 22.068 15.617 -15.187 1.00 86.06 171 MET A N 1
ATOM 1380 C CA . MET A 1 171 ? 21.858 14.182 -15.032 1.00 86.06 171 MET A CA 1
ATOM 1381 C C . MET A 1 171 ? 20.473 13.738 -15.512 1.00 86.06 171 MET A C 1
ATOM 1383 O O . MET A 1 171 ? 20.377 12.731 -16.212 1.00 86.06 171 MET A O 1
ATOM 1387 N N . ALA A 1 172 ? 19.422 14.485 -15.163 1.00 85.88 172 ALA A N 1
ATOM 1388 C CA . ALA A 1 172 ? 18.060 14.216 -15.614 1.00 85.88 172 ALA A CA 1
ATOM 1389 C C . ALA A 1 172 ? 17.928 14.386 -17.135 1.00 85.88 172 ALA A C 1
ATOM 1391 O O . ALA A 1 172 ? 17.359 13.527 -17.803 1.00 85.88 172 ALA A O 1
ATOM 1392 N N . HIS A 1 173 ? 18.516 15.447 -17.693 1.00 86.94 173 HIS A N 1
ATOM 1393 C CA . HIS A 1 173 ? 18.562 15.675 -19.137 1.00 86.94 173 HIS A CA 1
ATOM 1394 C C . HIS A 1 173 ? 19.242 14.508 -19.867 1.00 86.94 173 HIS A C 1
ATOM 1396 O O . HIS A 1 173 ? 18.682 13.982 -20.825 1.00 86.94 173 HIS A O 1
ATOM 1402 N N . TRP A 1 174 ? 20.415 14.062 -19.400 1.00 87.88 174 TRP A N 1
ATOM 1403 C CA . TRP A 1 174 ? 21.084 12.889 -19.966 1.00 87.88 174 TRP A CA 1
ATOM 1404 C C . TRP A 1 174 ? 20.219 11.634 -19.872 1.00 87.88 174 TRP A C 1
ATOM 1406 O O . TRP A 1 174 ? 20.099 10.901 -20.848 1.00 87.88 174 TRP A O 1
ATOM 1416 N N . PHE A 1 175 ? 19.609 11.389 -18.710 1.00 87.38 175 PHE A N 1
ATOM 1417 C CA . PHE A 1 175 ? 18.788 10.205 -18.495 1.00 87.38 175 PHE A CA 1
ATOM 1418 C C . PHE A 1 175 ? 17.629 10.132 -19.492 1.00 87.38 175 PHE A C 1
ATOM 1420 O O . PHE A 1 175 ? 17.406 9.078 -20.083 1.00 87.38 175 PHE A O 1
ATOM 1427 N N . VAL A 1 176 ? 16.939 11.250 -19.731 1.00 86.81 176 VAL A N 1
ATOM 1428 C CA . VAL A 1 176 ? 15.877 11.312 -20.742 1.00 86.81 176 VAL A CA 1
ATOM 1429 C C . VAL A 1 176 ? 16.436 11.005 -22.132 1.00 86.81 176 VAL A C 1
ATOM 1431 O O . VAL A 1 176 ? 15.896 10.146 -22.821 1.00 86.81 176 VAL A O 1
ATOM 1434 N N . LEU A 1 177 ? 17.543 11.640 -22.535 1.00 87.62 177 LEU A N 1
ATOM 1435 C CA . LEU A 1 177 ? 18.129 11.435 -23.867 1.00 87.62 177 LEU A CA 1
ATOM 1436 C C . LEU A 1 177 ? 18.638 10.002 -24.098 1.00 87.62 177 LEU A C 1
ATOM 1438 O O . LEU A 1 177 ? 18.577 9.492 -25.216 1.00 87.62 177 LEU A O 1
ATOM 1442 N N . TYR A 1 178 ? 19.157 9.361 -23.053 1.00 86.56 178 TYR A N 1
ATOM 1443 C CA . TYR A 1 178 ? 19.717 8.013 -23.114 1.00 86.56 178 TYR A CA 1
ATOM 1444 C C . TYR A 1 178 ? 18.649 6.916 -23.173 1.00 86.56 178 TYR A C 1
ATOM 1446 O O . TYR A 1 178 ? 18.889 5.875 -23.769 1.00 86.56 178 TYR A O 1
ATOM 1454 N N . ASN A 1 179 ? 17.480 7.144 -22.570 1.00 85.12 179 ASN A N 1
ATOM 1455 C CA . ASN A 1 179 ? 16.392 6.160 -22.526 1.00 85.12 179 ASN A CA 1
ATOM 1456 C C . ASN A 1 179 ? 15.279 6.441 -23.550 1.00 85.12 179 ASN A C 1
ATOM 1458 O O . ASN A 1 179 ? 14.237 5.792 -23.506 1.00 85.12 179 ASN A O 1
ATOM 1462 N N . SER A 1 180 ? 15.466 7.420 -24.439 1.00 86.31 180 SER A N 1
ATOM 1463 C CA . SER A 1 180 ? 14.497 7.729 -25.495 1.00 86.31 180 SER A CA 1
ATOM 1464 C C . SER A 1 180 ? 14.866 6.985 -26.782 1.00 86.31 180 SER A C 1
ATOM 1466 O O . SER A 1 180 ? 15.904 7.325 -27.363 1.00 86.31 180 SER A O 1
ATOM 1468 N N . PRO A 1 181 ? 14.045 6.022 -27.246 1.00 85.56 181 PRO A N 1
ATOM 1469 C CA . PRO A 1 181 ? 14.353 5.197 -28.417 1.00 85.56 181 PRO A CA 1
ATOM 1470 C C . PRO A 1 181 ? 14.493 6.019 -29.705 1.00 85.56 181 PRO A C 1
ATOM 1472 O O . PRO A 1 181 ? 15.262 5.677 -30.597 1.00 85.56 181 PRO A O 1
ATOM 1475 N N . GLU A 1 182 ? 13.811 7.161 -29.801 1.00 86.25 182 GLU A N 1
ATOM 1476 C CA . GLU A 1 182 ? 13.880 8.056 -30.961 1.00 86.25 182 GLU A CA 1
ATOM 1477 C C . GLU A 1 182 ? 15.257 8.722 -31.121 1.00 86.25 182 GLU A C 1
ATOM 1479 O O . GLU A 1 182 ? 15.577 9.267 -32.179 1.00 86.25 182 GLU A O 1
ATOM 1484 N N . ILE A 1 183 ? 16.068 8.711 -30.060 1.00 87.56 183 ILE A N 1
ATOM 1485 C CA . ILE A 1 183 ? 17.384 9.354 -30.008 1.00 87.56 183 ILE A CA 1
ATOM 1486 C C . ILE A 1 183 ? 18.508 8.334 -30.240 1.00 87.56 183 ILE A C 1
ATOM 1488 O O . ILE A 1 183 ? 19.635 8.730 -30.546 1.00 87.56 183 ILE A O 1
ATOM 1492 N N . ASP A 1 184 ? 18.205 7.035 -30.180 1.00 87.44 184 ASP A N 1
ATOM 1493 C CA . ASP A 1 184 ? 19.162 5.938 -30.364 1.00 87.44 184 ASP A CA 1
ATOM 1494 C C . ASP A 1 184 ? 20.020 6.097 -31.632 1.00 87.44 184 ASP A C 1
ATOM 1496 O O . ASP A 1 184 ? 21.248 6.073 -31.496 1.00 87.44 184 ASP A O 1
ATOM 1500 N N . PRO A 1 185 ? 19.457 6.414 -32.822 1.00 89.00 185 PRO A N 1
ATOM 1501 C CA . PRO A 1 185 ? 20.255 6.557 -34.044 1.00 89.00 185 PRO A CA 1
ATOM 1502 C C . PRO A 1 185 ? 21.304 7.673 -33.954 1.00 89.00 185 PRO A C 1
ATOM 1504 O O . PRO A 1 185 ? 22.396 7.572 -34.511 1.00 89.00 185 PRO A O 1
ATOM 1507 N N . TYR A 1 186 ? 20.996 8.751 -33.227 1.00 87.56 186 TYR A N 1
ATOM 1508 C CA . TYR A 1 186 ? 21.922 9.866 -33.032 1.00 87.56 186 TYR A CA 1
ATOM 1509 C C . TYR A 1 186 ? 23.035 9.501 -32.050 1.00 87.56 186 TYR A C 1
ATOM 1511 O O . TYR A 1 186 ? 24.178 9.914 -32.246 1.00 87.56 186 TYR A O 1
ATOM 1519 N N . ARG A 1 187 ? 22.727 8.726 -31.000 1.00 87.12 187 ARG A N 1
ATOM 1520 C CA . ARG A 1 187 ? 23.747 8.239 -30.059 1.00 87.12 187 ARG A CA 1
ATOM 1521 C C . ARG A 1 187 ? 24.714 7.301 -30.767 1.00 87.12 187 ARG A C 1
ATOM 1523 O O . ARG A 1 187 ? 25.922 7.487 -30.652 1.00 87.12 187 ARG A O 1
ATOM 1530 N N . GLU A 1 188 ? 24.189 6.356 -31.540 1.00 85.69 188 GLU A N 1
ATOM 1531 C CA . GLU A 1 188 ? 24.992 5.421 -32.332 1.00 85.69 188 GLU A CA 1
ATOM 1532 C C . GLU A 1 188 ? 25.882 6.148 -33.343 1.00 85.69 188 GLU A C 1
ATOM 1534 O O . GLU A 1 188 ? 27.073 5.853 -33.426 1.00 85.69 188 GLU A O 1
ATOM 1539 N N . TYR A 1 189 ? 25.351 7.162 -34.035 1.00 85.69 189 TYR A N 1
ATOM 1540 C CA . TYR A 1 189 ? 26.131 7.997 -34.950 1.00 85.69 189 TYR A CA 1
ATOM 1541 C C . TYR A 1 189 ? 27.324 8.674 -34.259 1.00 85.69 189 TYR A C 1
ATOM 1543 O O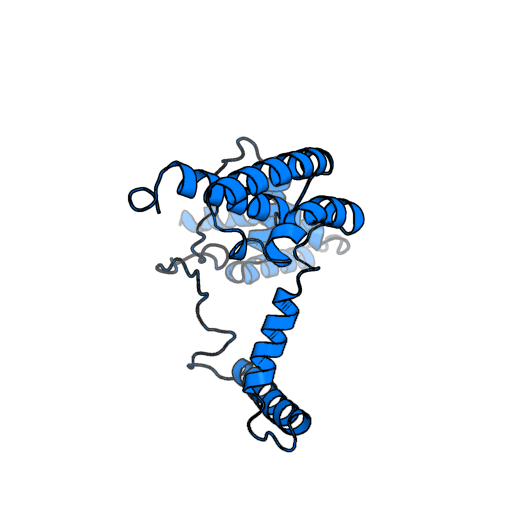 . TYR A 1 189 ? 28.448 8.614 -34.756 1.00 85.69 189 TYR A O 1
ATOM 1551 N N . VAL A 1 190 ? 27.108 9.296 -33.094 1.00 83.12 190 VAL A N 1
ATOM 1552 C CA . VAL A 1 190 ? 28.190 9.967 -32.354 1.00 83.12 190 VAL A CA 1
ATOM 1553 C C . VAL A 1 190 ? 29.209 8.954 -31.835 1.00 83.12 190 VAL A C 1
ATOM 1555 O O . VAL A 1 190 ? 30.405 9.208 -31.935 1.00 83.12 190 VAL A O 1
ATOM 1558 N N . ILE A 1 191 ? 28.765 7.795 -31.335 1.00 82.19 191 ILE A N 1
ATOM 1559 C CA . ILE A 1 191 ? 29.662 6.706 -30.913 1.00 82.19 191 ILE A CA 1
ATOM 1560 C C . ILE A 1 191 ? 30.534 6.252 -32.088 1.00 82.19 191 ILE A C 1
ATOM 1562 O O . ILE A 1 191 ? 31.749 6.147 -31.939 1.00 82.19 191 ILE A O 1
ATOM 1566 N N . HIS A 1 192 ? 29.936 6.036 -33.259 1.00 78.38 192 HIS A N 1
ATOM 1567 C CA . HIS A 1 192 ? 30.651 5.628 -34.463 1.00 78.38 192 HIS A CA 1
ATOM 1568 C C . HIS A 1 192 ? 31.692 6.670 -34.898 1.00 78.38 192 HIS A C 1
ATOM 1570 O O . HIS A 1 192 ? 32.837 6.315 -35.165 1.00 78.38 192 HIS A O 1
ATOM 1576 N N . MET A 1 193 ? 31.339 7.960 -34.898 1.00 78.00 193 MET A N 1
ATOM 1577 C CA . MET A 1 193 ? 32.286 9.045 -35.190 1.00 78.00 193 MET A CA 1
ATOM 1578 C C . MET A 1 193 ? 33.455 9.074 -34.197 1.00 78.00 193 MET A C 1
ATOM 1580 O O . MET A 1 193 ? 34.606 9.155 -34.613 1.00 78.00 193 MET A O 1
ATOM 1584 N N . THR A 1 194 ? 33.186 8.925 -32.895 1.00 75.56 194 THR A N 1
ATOM 1585 C CA . THR A 1 194 ? 34.239 8.901 -31.863 1.00 75.56 194 THR A CA 1
ATOM 1586 C C . THR A 1 194 ? 35.188 7.707 -32.025 1.00 75.56 194 THR A C 1
ATOM 1588 O O . THR A 1 194 ? 36.384 7.836 -31.781 1.00 75.56 194 THR A O 1
ATOM 1591 N N . LEU A 1 195 ? 34.677 6.549 -32.456 1.00 73.88 195 LEU A N 1
ATOM 1592 C CA . LEU A 1 195 ? 35.495 5.362 -32.726 1.00 73.88 195 LEU A CA 1
ATOM 1593 C C . LEU A 1 195 ? 36.390 5.534 -33.965 1.00 73.88 195 LEU A C 1
ATOM 1595 O O . LEU A 1 195 ? 37.511 5.030 -33.974 1.00 73.88 195 LEU A O 1
ATOM 1599 N N . LEU A 1 196 ? 35.920 6.252 -34.990 1.00 67.62 196 LEU A N 1
ATOM 1600 C CA . LEU A 1 196 ? 36.696 6.547 -36.201 1.00 67.62 196 LEU A CA 1
ATOM 1601 C C . LEU A 1 196 ? 37.801 7.587 -35.974 1.00 67.62 196 LEU A C 1
ATOM 1603 O O . LEU A 1 196 ? 38.834 7.530 -36.635 1.00 67.62 196 LEU A O 1
ATOM 1607 N N . GLU A 1 197 ? 37.605 8.515 -35.037 1.00 69.88 197 GLU A N 1
ATOM 1608 C CA . GLU A 1 197 ? 38.583 9.557 -34.692 1.00 69.88 197 GLU A CA 1
ATOM 1609 C C . GLU A 1 197 ? 39.785 9.027 -33.879 1.00 69.88 197 GLU A C 1
ATOM 1611 O O . GLU A 1 197 ? 40.725 9.774 -33.613 1.00 69.88 197 GLU A O 1
ATOM 1616 N N . GLY A 1 198 ? 39.802 7.733 -33.525 1.00 60.88 198 GLY A N 1
ATOM 1617 C CA . GLY A 1 198 ? 40.952 7.066 -32.896 1.00 60.88 198 GLY A CA 1
ATOM 1618 C C . GLY A 1 198 ? 41.213 7.470 -31.441 1.00 60.88 198 GLY A C 1
ATOM 1619 O O . GLY A 1 198 ? 42.297 7.219 -30.915 1.00 60.88 198 GLY A O 1
ATOM 1620 N N . ASP A 1 199 ? 40.238 8.103 -30.793 1.00 59.72 199 ASP A N 1
ATOM 1621 C CA . ASP A 1 199 ? 40.381 8.656 -29.451 1.00 59.72 199 ASP A CA 1
ATOM 1622 C C . ASP A 1 199 ? 40.196 7.573 -28.366 1.00 59.72 199 ASP A C 1
ATOM 1624 O O . ASP A 1 199 ? 39.481 6.587 -28.558 1.00 59.72 199 ASP A O 1
ATOM 1628 N N . ASN A 1 200 ? 40.858 7.741 -27.214 1.00 58.31 200 ASN A N 1
ATOM 1629 C CA . ASN A 1 200 ? 40.959 6.730 -26.146 1.00 58.31 200 ASN A CA 1
ATOM 1630 C C . ASN A 1 200 ? 39.603 6.064 -25.805 1.00 58.31 200 ASN A C 1
ATOM 1632 O O . ASN A 1 200 ? 38.701 6.687 -25.242 1.00 58.31 200 ASN A O 1
ATOM 1636 N N . THR A 1 201 ? 39.491 4.756 -26.058 1.00 61.00 201 THR A N 1
ATOM 1637 C CA . THR A 1 201 ? 38.265 3.938 -25.907 1.00 61.00 201 THR A CA 1
ATOM 1638 C C . THR A 1 201 ? 37.824 3.706 -24.457 1.00 61.00 201 THR A C 1
ATOM 1640 O O . THR A 1 201 ? 36.760 3.138 -24.208 1.00 61.00 201 THR A O 1
ATOM 1643 N N . ILE A 1 202 ? 38.627 4.143 -23.485 1.00 61.50 202 ILE A N 1
ATOM 1644 C CA . ILE A 1 202 ? 38.520 3.734 -22.079 1.00 61.50 202 ILE A CA 1
ATOM 1645 C C . ILE A 1 202 ? 37.319 4.395 -21.370 1.00 61.50 202 ILE A C 1
ATOM 1647 O O . ILE A 1 202 ? 36.928 3.945 -20.295 1.00 61.50 202 ILE A O 1
ATOM 1651 N N . ASP A 1 203 ? 36.666 5.408 -21.962 1.00 72.06 203 ASP A N 1
ATOM 1652 C CA . ASP A 1 203 ? 35.519 6.055 -21.307 1.00 72.06 203 ASP A CA 1
ATOM 1653 C C . ASP A 1 203 ? 34.449 6.651 -22.243 1.00 72.06 203 ASP A C 1
ATOM 1655 O O . ASP A 1 203 ? 33.957 7.768 -22.047 1.00 72.06 203 ASP A O 1
ATOM 1659 N N . ILE A 1 204 ? 34.052 5.888 -23.268 1.00 74.25 204 ILE A N 1
ATOM 1660 C CA . ILE A 1 204 ? 32.993 6.291 -24.215 1.00 74.25 204 ILE A CA 1
ATOM 1661 C C . ILE A 1 204 ? 31.706 6.669 -23.461 1.00 74.25 204 ILE A C 1
ATOM 1663 O O . ILE A 1 204 ? 31.061 7.663 -23.788 1.00 74.25 204 ILE A O 1
ATOM 1667 N N . ALA A 1 205 ? 31.359 5.936 -22.399 1.00 76.44 205 ALA A N 1
ATOM 1668 C CA . ALA A 1 205 ? 30.144 6.175 -21.625 1.00 76.44 205 ALA A CA 1
ATOM 1669 C C . ALA A 1 205 ? 30.155 7.510 -20.854 1.00 76.44 205 ALA A C 1
ATOM 1671 O O . ALA A 1 205 ? 29.159 8.240 -20.899 1.00 76.44 205 ALA A O 1
ATOM 1672 N N . LYS A 1 206 ? 31.247 7.881 -20.159 1.00 80.38 206 LYS A N 1
ATOM 1673 C CA . LYS A 1 206 ? 31.294 9.195 -19.484 1.00 80.38 206 LYS A CA 1
ATOM 1674 C C . LYS A 1 206 ? 31.380 10.341 -20.481 1.00 80.38 206 LYS A C 1
ATOM 1676 O O . LYS A 1 206 ? 30.800 11.396 -20.219 1.00 80.38 206 LYS A O 1
ATOM 1681 N N . ARG A 1 207 ? 32.051 10.141 -21.618 1.00 77.94 207 ARG A N 1
ATOM 1682 C CA . ARG A 1 207 ? 32.114 11.147 -22.683 1.00 77.94 207 ARG A CA 1
ATOM 1683 C C . ARG A 1 207 ? 30.736 11.401 -23.282 1.00 77.94 207 ARG A C 1
ATOM 1685 O O . ARG A 1 207 ? 30.292 12.545 -23.300 1.00 77.94 207 ARG A O 1
ATOM 1692 N N . GLN A 1 208 ? 30.016 10.338 -23.641 1.00 81.88 208 GLN A N 1
ATOM 1693 C CA . GLN A 1 208 ? 28.625 10.407 -24.097 1.00 81.88 208 GLN A CA 1
ATOM 1694 C C . GLN A 1 208 ? 27.759 11.184 -23.103 1.00 81.88 208 GLN A C 1
ATOM 1696 O O . GLN A 1 208 ? 27.099 12.147 -23.476 1.00 81.88 208 GLN A O 1
ATOM 1701 N N . ARG A 1 209 ? 27.859 10.867 -21.809 1.00 84.44 209 ARG A N 1
ATOM 1702 C CA . ARG A 1 209 ? 27.102 11.567 -20.765 1.00 84.44 209 ARG A CA 1
ATOM 1703 C C . ARG A 1 209 ? 27.353 13.079 -20.714 1.00 84.44 209 ARG A C 1
ATOM 1705 O O . ARG A 1 209 ? 26.447 13.824 -20.348 1.00 84.44 209 ARG A O 1
ATOM 1712 N N . LYS A 1 210 ? 28.566 13.532 -21.040 1.00 83.38 210 LYS A N 1
ATOM 1713 C CA . LYS A 1 210 ? 28.982 14.938 -20.932 1.00 83.38 210 LYS A CA 1
ATOM 1714 C C . LYS A 1 210 ? 28.777 15.724 -22.230 1.00 83.38 210 LYS A C 1
ATOM 1716 O O . LYS A 1 210 ? 28.314 16.860 -22.187 1.00 83.38 210 LYS A O 1
ATOM 1721 N N . GLU A 1 211 ? 29.127 15.133 -23.368 1.00 85.06 211 GLU A N 1
ATOM 1722 C CA . GLU A 1 211 ? 29.240 15.829 -24.656 1.00 85.06 211 GLU A CA 1
ATOM 1723 C C . GLU A 1 211 ? 28.002 15.642 -25.538 1.00 85.06 211 GLU A C 1
ATOM 1725 O O . GLU A 1 211 ? 27.577 16.588 -26.207 1.00 85.06 211 GLU A O 1
ATOM 1730 N N . PHE A 1 212 ? 27.360 14.468 -25.487 1.00 87.75 212 PHE A N 1
ATOM 1731 C CA . PHE A 1 212 ? 26.199 14.167 -26.329 1.00 87.75 212 PHE A CA 1
ATOM 1732 C C . PHE A 1 212 ? 25.040 15.159 -26.142 1.00 87.75 212 PHE A C 1
ATOM 1734 O O . PHE A 1 212 ? 24.520 15.632 -27.152 1.00 87.75 212 PHE A O 1
ATOM 1741 N N . PRO A 1 213 ? 24.638 15.566 -24.915 1.00 89.75 213 PRO A N 1
ATOM 1742 C CA . PRO A 1 213 ? 23.536 16.518 -24.752 1.00 89.75 213 PRO A CA 1
ATOM 1743 C C . PRO A 1 213 ? 23.798 17.874 -25.422 1.00 89.75 213 PRO A C 1
ATOM 1745 O O . PRO A 1 213 ? 22.878 18.491 -25.964 1.00 89.75 213 PRO A O 1
ATOM 1748 N N . GLN A 1 214 ? 25.048 18.346 -25.391 1.00 88.25 214 GLN A N 1
ATOM 1749 C CA . GLN A 1 214 ? 25.437 19.613 -26.013 1.00 88.25 214 GLN A CA 1
ATOM 1750 C C . GLN A 1 214 ? 25.477 19.487 -27.535 1.00 88.25 214 GLN A C 1
ATOM 1752 O O . GLN A 1 214 ? 24.913 20.335 -28.230 1.00 88.25 214 GLN A O 1
ATOM 1757 N N . TRP A 1 215 ? 26.076 18.404 -28.040 1.00 89.19 215 TRP A N 1
ATOM 1758 C CA . TRP A 1 215 ? 26.118 18.100 -29.467 1.00 89.19 215 TRP A CA 1
ATOM 1759 C C . TRP A 1 215 ? 24.710 17.961 -30.050 1.00 89.19 215 TRP A C 1
ATOM 1761 O O . TRP A 1 215 ? 24.374 18.639 -31.019 1.00 89.19 215 TRP A O 1
ATOM 1771 N N . PHE A 1 216 ? 23.852 17.163 -29.409 1.00 88.75 216 PHE A N 1
ATOM 1772 C CA . PHE A 1 216 ? 22.486 16.910 -29.860 1.00 88.75 216 PHE A CA 1
ATOM 1773 C C . PHE A 1 216 ? 21.672 18.206 -29.914 1.00 88.75 216 PHE A C 1
ATOM 1775 O O . PHE A 1 216 ? 20.989 18.481 -30.899 1.00 88.75 216 PHE A O 1
ATOM 1782 N N . LYS A 1 217 ? 21.818 19.074 -28.902 1.00 87.62 217 LYS A N 1
ATOM 1783 C CA . LYS A 1 217 ? 21.198 20.406 -28.888 1.00 87.62 217 LYS A CA 1
ATOM 1784 C C . LYS A 1 217 ? 21.648 21.277 -30.066 1.00 87.62 217 LYS A C 1
ATOM 1786 O O . LYS A 1 217 ? 20.822 21.996 -30.625 1.00 87.62 217 LYS A O 1
ATOM 1791 N N . GLY A 1 218 ? 22.931 21.246 -30.425 1.00 88.25 218 GLY A N 1
ATOM 1792 C CA . GLY A 1 218 ? 23.453 21.953 -31.598 1.00 88.25 218 GLY A CA 1
ATOM 1793 C C . GLY A 1 218 ? 22.913 21.371 -32.905 1.00 88.25 218 GLY A C 1
ATOM 1794 O O . GLY A 1 218 ? 22.384 22.105 -33.736 1.00 88.25 218 GLY A O 1
ATOM 1795 N N . HIS A 1 219 ? 22.965 20.046 -33.042 1.00 86.38 219 HIS A N 1
ATOM 1796 C CA . HIS A 1 219 ? 22.511 19.319 -34.225 1.00 86.38 219 HIS A CA 1
ATOM 1797 C C . HIS A 1 219 ? 21.032 19.586 -34.540 1.00 86.38 219 HIS A C 1
ATOM 1799 O O . HIS A 1 219 ? 20.693 19.944 -35.666 1.00 86.38 219 HIS A O 1
ATOM 1805 N N . VAL A 1 220 ? 20.154 19.494 -33.534 1.00 85.12 220 VAL A N 1
ATOM 1806 C CA . VAL A 1 220 ? 18.717 19.764 -33.702 1.00 85.12 220 VAL A CA 1
ATOM 1807 C C . VAL A 1 220 ? 18.469 21.218 -34.110 1.00 85.12 220 VAL A C 1
ATOM 1809 O O . VAL A 1 220 ? 17.706 21.461 -35.040 1.00 85.12 220 VAL A O 1
ATOM 1812 N N . ARG A 1 221 ? 19.153 22.186 -33.479 1.00 83.19 221 ARG A N 1
ATOM 1813 C CA . ARG A 1 221 ? 19.006 23.618 -33.804 1.00 83.19 221 ARG A CA 1
ATOM 1814 C C . ARG A 1 221 ? 19.393 23.945 -35.243 1.00 83.19 221 ARG A C 1
ATOM 1816 O O . ARG A 1 221 ? 18.719 24.757 -35.870 1.00 83.19 221 ARG A O 1
ATOM 1823 N N . HIS A 1 222 ? 20.445 23.316 -35.762 1.00 76.50 222 HIS A N 1
ATOM 1824 C CA . HIS A 1 222 ? 20.855 23.490 -37.155 1.00 76.50 222 HIS A CA 1
ATOM 1825 C C . HIS A 1 222 ? 19.864 22.871 -38.147 1.00 76.50 222 HIS A C 1
ATOM 1827 O O . HIS A 1 222 ? 19.708 23.394 -39.244 1.00 76.50 222 HIS A O 1
ATOM 1833 N N . ARG A 1 223 ? 19.158 21.803 -37.760 1.00 65.19 223 ARG A N 1
ATOM 1834 C CA . ARG A 1 223 ? 18.157 21.137 -38.607 1.00 65.19 223 ARG A CA 1
ATOM 1835 C C . ARG A 1 223 ? 16.813 21.868 -38.683 1.00 65.19 223 ARG A C 1
ATOM 1837 O O . ARG A 1 223 ? 16.100 21.681 -39.652 1.00 65.19 223 ARG A O 1
ATOM 1844 N N . THR A 1 224 ? 16.468 22.681 -37.683 1.00 60.00 224 THR A N 1
ATOM 1845 C CA . THR A 1 224 ? 15.225 23.486 -37.649 1.00 60.00 224 THR A CA 1
ATOM 1846 C C . THR A 1 224 ? 15.315 24.842 -38.360 1.00 60.00 224 THR A C 1
ATOM 1848 O O . THR A 1 224 ? 14.316 25.550 -38.420 1.00 60.00 224 THR A O 1
ATOM 1851 N N . LEU A 1 225 ? 1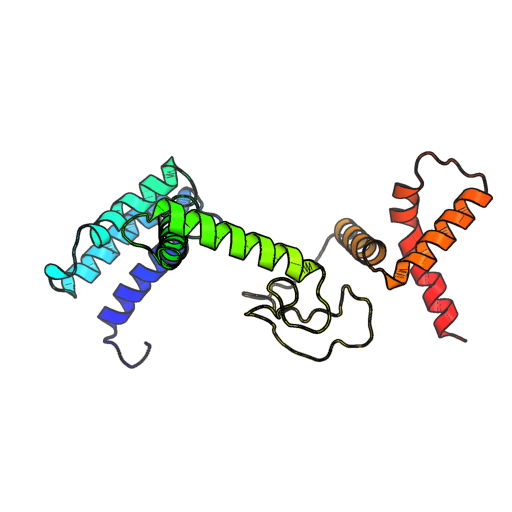6.501 25.243 -38.834 1.00 49.84 225 LEU A N 1
ATOM 1852 C CA . LEU A 1 225 ? 16.744 26.540 -39.490 1.00 49.84 225 LEU A CA 1
ATOM 1853 C C . LEU A 1 225 ? 16.888 26.447 -41.022 1.00 49.84 225 LEU A C 1
ATOM 1855 O O . LEU A 1 225 ? 17.133 27.469 -41.658 1.00 49.84 225 LEU A O 1
ATOM 1859 N N . ASN A 1 226 ? 16.718 25.251 -41.589 1.00 37.22 226 ASN A N 1
ATOM 1860 C CA . ASN A 1 226 ? 16.623 24.977 -43.026 1.00 37.22 226 ASN A CA 1
ATOM 1861 C C . ASN A 1 226 ? 15.273 24.320 -43.319 1.00 37.22 226 ASN A C 1
ATOM 1863 O O . ASN A 1 226 ? 14.778 24.503 -44.450 1.00 37.22 226 ASN A O 1
#

Secondary structure (DSSP, 8-state):
-TTTS-HHHHHHHHHHHHHHHHHTSSS--HHHHHHHHHHHHHHHHHHHHHS-GGG--HHHHHTTTHHHHHHHH--GGGT-SHHHHHHHHHHHHT---TTSHHHHHHHHHHHHHHHHHHHTT--SS--TTTSPPTT-------SS-GGG-S-----S-----S---HHHHHHHHHHHHHS-GGGHHHHHHHHHHHHHTT--GGGHHHHHHHHHHHHHHHHHHHHT--

InterPro domains:
  IPR025452 Domain of unknown function DUF4218 [PF13960] (23-135)

Foldseek 3Di:
DVPPDDPLVVVLVVLVVVLVVQLQDPDHDLVVLVVSLVSLVVSVVSVPVVDPCVVDDPVSVCSNCSSVVCVVPNRCNVVDCVVVVVVVVVLVVQQPDPVCSVVSSVVVVVVVVVVLVVQVVDPPDDHPVPDDDPPQVDDDQPPDFPVPSGDDDDPDDDDDPPDDDPVVVLQVLLVSLVPTPVNVVVLVVVLVVCVVVVDDPPPSPVCCSPVVSVVVVVVVVVVVVD